Protein AF-F4MMU6-F1 (afdb_monomer_lite)

Structure (mmCIF, N/CA/C/O backbone):
data_AF-F4MMU6-F1
#
_entry.id   AF-F4MMU6-F1
#
loop_
_atom_site.group_PDB
_atom_site.id
_atom_site.type_symbol
_atom_site.label_atom_id
_atom_site.label_alt_id
_atom_site.label_comp_id
_atom_site.label_asym_id
_atom_site.label_entity_id
_atom_site.label_seq_id
_atom_site.pdbx_PDB_ins_code
_atom_site.Cartn_x
_atom_site.Cartn_y
_atom_site.Cartn_z
_atom_site.occupancy
_atom_site.B_iso_or_equiv
_atom_site.auth_seq_id
_atom_site.auth_comp_id
_atom_site.auth_asym_id
_atom_site.auth_atom_id
_atom_site.pdbx_PDB_model_num
ATOM 1 N N . MET A 1 1 ? 77.406 47.541 -35.552 1.00 57.72 1 MET A N 1
ATOM 2 C CA . MET A 1 1 ? 76.289 46.589 -35.340 1.00 57.72 1 MET A CA 1
ATOM 3 C C . MET A 1 1 ? 76.311 45.436 -36.364 1.00 57.72 1 MET A C 1
ATOM 5 O O . MET A 1 1 ? 75.272 45.049 -36.860 1.00 57.72 1 MET A O 1
ATOM 9 N N . LEU A 1 2 ? 77.483 44.865 -36.681 1.00 62.69 2 LEU A N 1
ATOM 10 C CA . LEU A 1 2 ? 77.623 43.645 -37.514 1.00 62.69 2 LEU A CA 1
ATOM 11 C C . LEU A 1 2 ? 78.762 42.768 -36.970 1.00 62.69 2 LEU A C 1
ATOM 13 O O . LEU A 1 2 ? 78.602 41.568 -36.812 1.00 62.69 2 LEU A O 1
ATOM 17 N N . MET A 1 3 ? 79.862 43.396 -36.536 1.00 71.25 3 MET A N 1
ATOM 18 C CA . MET A 1 3 ? 80.973 42.719 -35.848 1.00 71.25 3 MET A CA 1
ATOM 19 C C . MET A 1 3 ? 80.569 42.037 -34.532 1.00 71.25 3 MET A C 1
ATOM 21 O O . MET A 1 3 ? 81.074 40.968 -34.218 1.00 71.25 3 MET A O 1
ATOM 25 N N . VAL A 1 4 ? 79.642 42.639 -33.777 1.00 72.06 4 VAL A N 1
ATOM 26 C CA . VAL A 1 4 ? 79.145 42.059 -32.517 1.00 72.06 4 VAL A CA 1
ATOM 27 C C . VAL A 1 4 ? 78.233 40.859 -32.791 1.00 72.06 4 VAL A C 1
ATOM 29 O O . VAL A 1 4 ? 78.361 39.854 -32.109 1.00 72.06 4 VAL A O 1
ATOM 32 N N . GLY A 1 5 ? 77.390 40.919 -33.830 1.00 74.88 5 GLY A N 1
ATOM 33 C CA . GLY A 1 5 ? 76.522 39.797 -34.213 1.00 74.88 5 GLY A CA 1
ATOM 34 C C . GLY A 1 5 ? 77.314 38.580 -34.697 1.00 74.88 5 GLY A C 1
ATOM 35 O O . GLY A 1 5 ? 77.085 37.472 -34.228 1.00 74.88 5 GLY A O 1
ATOM 36 N N . LEU A 1 6 ? 78.325 38.803 -35.543 1.00 77.31 6 LEU A N 1
ATOM 37 C CA . LEU A 1 6 ? 79.169 37.728 -36.077 1.00 77.31 6 LEU A CA 1
ATOM 38 C C . LEU A 1 6 ? 80.084 37.115 -34.997 1.00 77.31 6 LEU A C 1
ATOM 40 O O . LEU A 1 6 ? 80.349 35.916 -35.003 1.00 77.31 6 LEU A O 1
ATOM 44 N N . GLY A 1 7 ? 80.514 37.917 -34.014 1.00 78.75 7 GLY A N 1
ATOM 45 C CA . GLY A 1 7 ? 81.234 37.417 -32.841 1.00 78.75 7 GLY A CA 1
ATOM 46 C C . GLY A 1 7 ? 80.378 36.508 -31.952 1.00 78.75 7 GLY A C 1
ATOM 47 O O . GLY A 1 7 ? 80.871 35.496 -31.459 1.00 78.75 7 GLY A O 1
ATOM 48 N N . THR A 1 8 ? 79.094 36.830 -31.771 1.00 79.44 8 THR A N 1
ATOM 49 C CA . THR A 1 8 ? 78.170 36.004 -30.980 1.00 79.44 8 THR A CA 1
ATOM 50 C C . THR A 1 8 ? 77.857 34.670 -31.668 1.00 79.44 8 THR A C 1
ATOM 52 O O . THR A 1 8 ? 77.834 33.642 -30.995 1.00 79.44 8 THR A O 1
ATOM 55 N N . GLU A 1 9 ? 77.711 34.641 -32.994 1.00 82.00 9 GLU A N 1
ATOM 56 C CA . GLU A 1 9 ? 77.478 33.394 -33.742 1.00 82.00 9 GLU A CA 1
ATOM 57 C C . GLU A 1 9 ? 78.688 32.447 -33.717 1.00 82.00 9 GLU A C 1
ATOM 59 O O . GLU A 1 9 ? 78.524 31.241 -33.525 1.00 82.00 9 GLU A O 1
ATOM 64 N N . ALA A 1 10 ? 79.912 32.978 -33.824 1.00 81.75 10 ALA A N 1
ATOM 65 C CA . ALA A 1 10 ? 81.130 32.166 -33.776 1.00 81.75 10 ALA A CA 1
ATOM 66 C C . ALA A 1 10 ? 81.330 31.471 -32.416 1.00 81.75 10 ALA A C 1
ATOM 68 O O . ALA A 1 10 ? 81.792 30.330 -32.364 1.00 81.75 10 ALA A O 1
ATOM 69 N N . ILE A 1 11 ? 80.953 32.131 -31.315 1.00 79.44 11 ILE A N 1
ATOM 70 C CA . ILE A 1 11 ? 81.042 31.557 -29.963 1.00 79.44 11 ILE A CA 1
ATOM 71 C C . ILE A 1 11 ? 80.002 30.446 -29.772 1.00 79.44 11 ILE A C 1
ATOM 73 O O . ILE A 1 11 ? 80.333 29.400 -29.216 1.00 79.44 11 ILE A O 1
ATOM 77 N N . ILE A 1 12 ? 78.773 30.630 -30.269 1.00 79.69 12 ILE A N 1
ATOM 78 C CA . ILE A 1 12 ? 77.715 29.609 -30.187 1.00 79.69 12 ILE A CA 1
ATOM 79 C C . ILE A 1 12 ? 78.109 28.357 -30.981 1.00 79.69 12 ILE A C 1
ATOM 81 O O . ILE A 1 12 ? 77.997 27.249 -30.463 1.00 79.69 12 ILE A O 1
ATOM 85 N N . PHE A 1 13 ? 78.647 28.516 -32.192 1.00 78.19 13 PHE A N 1
ATOM 86 C CA . PHE A 1 13 ? 79.115 27.383 -32.997 1.00 78.19 13 PHE A CA 1
ATOM 87 C C . PHE A 1 13 ? 80.304 26.652 -32.369 1.00 78.19 13 PHE A C 1
ATOM 89 O O . PHE A 1 13 ? 80.362 25.425 -32.412 1.00 78.19 13 PHE A O 1
ATOM 96 N N . PHE A 1 14 ? 81.241 27.382 -31.759 1.00 82.69 14 PHE A N 1
ATOM 97 C CA . PHE A 1 14 ? 82.385 26.767 -31.087 1.00 82.69 14 PHE A CA 1
ATOM 98 C C . PHE A 1 14 ? 81.962 25.930 -29.872 1.00 82.69 14 PHE A C 1
ATOM 100 O O . PHE A 1 14 ? 82.512 24.854 -29.651 1.00 82.69 14 PHE A O 1
ATOM 107 N N . VAL A 1 15 ? 80.968 26.389 -29.104 1.00 78.31 15 VAL A N 1
ATOM 108 C CA . VAL A 1 15 ? 80.425 25.633 -27.963 1.00 78.31 15 VAL A CA 1
ATOM 109 C C . VAL A 1 15 ? 79.559 24.456 -28.433 1.00 78.31 15 VAL A C 1
ATOM 111 O O . VAL A 1 15 ? 79.665 23.371 -27.868 1.00 78.31 15 VAL A O 1
ATOM 114 N N . SER A 1 16 ? 78.777 24.624 -29.505 1.00 74.25 16 SER A N 1
ATOM 115 C CA . SER A 1 16 ? 77.957 23.556 -30.099 1.00 74.25 16 SER A CA 1
ATOM 116 C C . SER A 1 16 ? 78.794 22.434 -30.735 1.00 74.25 16 SER A C 1
ATOM 118 O O . SER A 1 16 ? 78.378 21.281 -30.722 1.00 74.25 16 SER A O 1
ATOM 120 N N . ALA A 1 17 ? 80.016 22.716 -31.203 1.00 75.88 17 ALA A N 1
ATOM 121 C CA . ALA A 1 17 ? 80.917 21.697 -31.754 1.00 75.88 17 ALA A CA 1
ATOM 122 C C . ALA A 1 17 ? 81.396 20.647 -30.726 1.00 75.88 17 ALA A C 1
ATOM 124 O O . ALA A 1 17 ? 81.908 19.599 -31.120 1.00 75.88 17 ALA A O 1
ATOM 125 N N . PHE A 1 18 ? 81.243 20.918 -29.425 1.00 73.81 18 PHE A N 1
ATOM 126 C CA . PHE A 1 18 ? 81.531 19.970 -28.343 1.00 73.81 18 PHE A CA 1
ATOM 127 C C . PHE A 1 18 ? 80.271 19.305 -27.769 1.00 73.81 18 PHE A C 1
ATOM 129 O O . PHE A 1 18 ? 80.376 18.504 -26.837 1.00 73.81 18 PHE A O 1
ATOM 136 N N . GLU A 1 19 ? 79.090 19.603 -28.313 1.00 68.38 19 GLU A N 1
ATOM 137 C CA . GLU A 1 19 ? 77.863 18.899 -27.963 1.00 68.38 19 GLU A CA 1
ATOM 138 C C . GLU A 1 19 ? 77.861 17.521 -28.653 1.00 68.38 19 GLU A C 1
ATOM 140 O O . GLU A 1 19 ? 78.123 17.436 -29.857 1.00 68.38 19 GLU A O 1
ATOM 145 N N . PRO A 1 20 ? 77.640 16.414 -27.916 1.00 66.44 20 PRO A N 1
ATOM 146 C CA . PRO A 1 20 ? 77.604 15.090 -28.520 1.00 66.44 20 PRO A CA 1
ATOM 147 C C . PRO A 1 20 ? 76.511 15.047 -29.601 1.00 66.44 20 PRO A C 1
ATOM 149 O O . PRO A 1 20 ? 75.407 15.543 -29.356 1.00 66.44 20 PRO A O 1
ATOM 152 N N . PRO A 1 21 ? 76.791 14.463 -30.784 1.00 63.47 21 PRO A N 1
ATOM 153 C CA . PRO A 1 21 ? 75.804 14.365 -31.847 1.00 63.47 21 PRO A CA 1
ATOM 154 C C . PRO A 1 21 ? 74.576 13.652 -31.294 1.00 63.47 21 PRO A C 1
ATOM 156 O O . PRO A 1 21 ? 74.685 12.587 -30.679 1.00 63.47 21 PRO A O 1
ATOM 159 N N . HIS A 1 22 ? 73.418 14.279 -31.464 1.00 58.94 22 HIS A N 1
ATOM 160 C CA . HIS A 1 22 ? 72.144 13.721 -31.047 1.00 58.94 22 HIS A CA 1
ATOM 161 C C . HIS A 1 22 ? 72.012 12.375 -31.763 1.00 58.94 22 HIS A C 1
ATOM 163 O O . HIS A 1 22 ? 71.999 12.326 -32.990 1.00 58.94 22 HIS A O 1
ATOM 169 N N . MET A 1 23 ? 72.026 11.276 -31.004 1.00 58.72 23 MET A N 1
ATOM 170 C CA . MET A 1 23 ? 71.784 9.957 -31.572 1.00 58.72 23 MET A CA 1
ATOM 171 C C . MET A 1 23 ? 70.374 9.981 -32.146 1.00 58.72 23 MET A C 1
ATOM 173 O O . MET A 1 23 ? 69.410 10.075 -31.384 1.00 58.72 23 MET A O 1
ATOM 177 N N . ASP A 1 24 ? 70.262 9.931 -33.470 1.00 55.94 24 ASP A N 1
ATOM 178 C CA . ASP A 1 24 ? 68.970 9.783 -34.118 1.00 55.94 24 ASP A CA 1
ATOM 179 C C . ASP A 1 24 ? 68.292 8.540 -33.538 1.00 55.94 24 ASP A C 1
ATOM 181 O O . ASP A 1 24 ? 68.879 7.454 -33.478 1.00 55.94 24 ASP A O 1
ATOM 185 N N . LEU A 1 25 ? 67.073 8.729 -33.029 1.00 55.91 25 LEU A N 1
A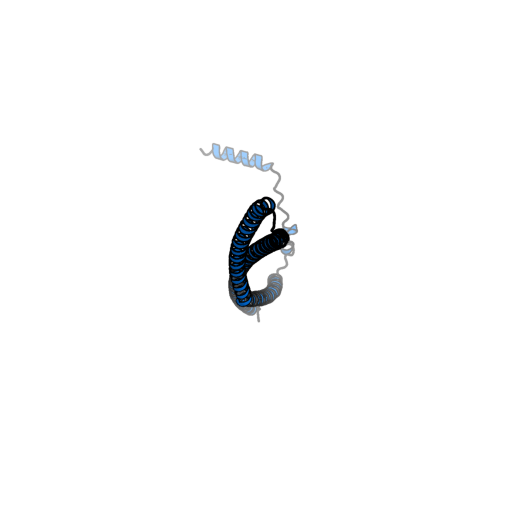TOM 186 C CA . LEU A 1 25 ? 66.253 7.630 -32.540 1.00 55.91 25 LEU A CA 1
ATOM 187 C C . LEU A 1 25 ? 66.151 6.586 -33.656 1.00 55.91 25 LEU A C 1
ATOM 189 O O . LEU A 1 25 ? 65.757 6.902 -34.775 1.00 55.91 25 LEU A O 1
ATOM 193 N N . ASP A 1 26 ? 66.495 5.341 -33.344 1.00 59.72 26 ASP A N 1
ATOM 194 C CA . ASP A 1 26 ? 66.410 4.229 -34.287 1.00 59.72 26 ASP A CA 1
ATOM 195 C C . ASP A 1 26 ? 64.936 3.818 -34.466 1.00 59.72 26 ASP A C 1
ATOM 197 O O . ASP A 1 26 ? 64.437 2.869 -33.851 1.00 59.72 26 ASP A O 1
ATOM 201 N N . TRP A 1 27 ? 64.199 4.602 -35.261 1.00 62.50 27 TRP A N 1
ATOM 202 C CA . TRP A 1 27 ? 62.762 4.444 -35.520 1.00 62.50 27 TRP A CA 1
ATOM 203 C C . TRP A 1 27 ? 62.404 3.072 -36.116 1.00 62.50 27 TRP A C 1
ATOM 205 O O . TRP A 1 27 ? 61.250 2.650 -36.019 1.00 62.50 27 TRP A O 1
ATOM 215 N N . ALA A 1 28 ? 63.392 2.329 -36.630 1.00 55.22 28 ALA A N 1
ATOM 216 C CA . ALA A 1 28 ? 63.245 0.954 -37.104 1.00 55.22 28 ALA A CA 1
ATOM 217 C C . ALA A 1 28 ? 62.870 -0.048 -35.992 1.00 55.22 28 ALA A C 1
ATOM 219 O O . ALA A 1 28 ? 62.314 -1.105 -36.281 1.00 55.22 28 ALA A O 1
ATOM 220 N N . LYS A 1 29 ? 63.109 0.273 -34.710 1.00 59.69 29 LYS A N 1
ATOM 221 C CA . LYS A 1 29 ? 62.629 -0.545 -33.576 1.00 59.69 29 LYS A CA 1
ATOM 222 C C . LYS A 1 29 ? 61.167 -0.306 -33.209 1.00 59.69 29 LYS A C 1
ATOM 224 O O . LYS A 1 29 ? 60.570 -1.162 -32.564 1.00 59.69 29 LYS A O 1
ATOM 229 N N . VAL A 1 30 ? 60.614 0.854 -33.562 1.00 58.88 30 VAL A N 1
ATOM 230 C CA . VAL A 1 30 ? 59.248 1.260 -33.190 1.00 58.88 30 VAL A CA 1
ATOM 231 C C . VAL A 1 30 ? 58.260 0.959 -34.318 1.00 58.88 30 VAL A C 1
ATOM 233 O O . VAL A 1 30 ? 57.119 0.607 -34.040 1.00 58.88 30 VAL A O 1
ATOM 236 N N . TYR A 1 31 ? 58.709 1.022 -35.575 1.00 55.91 31 TYR A N 1
ATOM 237 C CA . TYR A 1 31 ? 57.924 0.658 -36.755 1.00 55.91 31 TYR A CA 1
ATOM 238 C C . TYR A 1 31 ? 58.739 -0.258 -37.683 1.00 55.91 31 TYR A C 1
ATOM 240 O O . TYR A 1 31 ? 59.442 0.232 -38.569 1.00 55.91 31 TYR A O 1
ATOM 248 N N . PRO A 1 32 ? 58.647 -1.591 -37.513 1.00 56.62 32 PRO A N 1
ATOM 249 C CA . PRO A 1 32 ? 59.356 -2.551 -38.366 1.00 56.62 32 PRO A CA 1
ATOM 250 C C . PRO A 1 32 ? 58.913 -2.490 -39.840 1.00 56.62 32 PRO A C 1
ATOM 252 O O . PRO A 1 32 ? 59.661 -2.893 -40.724 1.00 56.62 32 PRO A O 1
ATOM 255 N N . GLU A 1 33 ? 57.737 -1.915 -40.109 1.00 56.28 33 GLU A N 1
ATOM 256 C CA . GLU A 1 33 ? 57.142 -1.698 -41.439 1.00 56.28 33 GLU A CA 1
ATOM 257 C C . GLU A 1 33 ? 57.985 -0.803 -42.376 1.00 56.28 33 GLU A C 1
ATOM 259 O O . GLU A 1 33 ? 57.760 -0.798 -43.581 1.00 56.28 33 GLU A O 1
ATOM 264 N N . LEU A 1 34 ? 58.950 -0.031 -41.854 1.00 54.25 34 LEU A N 1
ATOM 265 C CA . LEU A 1 34 ? 59.845 0.823 -42.656 1.00 54.25 34 LEU A CA 1
ATOM 266 C C . LEU A 1 34 ? 61.216 0.186 -42.931 1.00 54.25 34 LEU A C 1
ATOM 268 O O . LEU A 1 34 ? 61.999 0.731 -43.708 1.00 54.25 34 LEU A O 1
ATOM 272 N N . ALA A 1 35 ? 61.530 -0.932 -42.269 1.00 52.81 35 ALA A N 1
ATOM 273 C CA . ALA A 1 35 ? 62.822 -1.602 -42.392 1.00 52.81 35 ALA A CA 1
ATOM 274 C C . ALA A 1 35 ? 62.896 -2.519 -43.624 1.00 52.81 35 ALA A C 1
ATOM 276 O O . ALA A 1 35 ? 63.987 -2.753 -44.143 1.00 52.81 35 ALA A O 1
ATOM 277 N N . ASP A 1 36 ? 61.752 -3.003 -44.110 1.00 50.91 36 ASP A N 1
ATOM 278 C CA . ASP A 1 36 ? 61.679 -3.824 -45.316 1.00 50.91 36 ASP A CA 1
ATOM 279 C C . ASP A 1 36 ? 61.415 -2.920 -46.527 1.00 50.91 36 ASP A C 1
ATOM 281 O O . ASP A 1 36 ? 60.289 -2.546 -46.851 1.00 50.91 36 ASP A O 1
ATOM 285 N N . GLY A 1 37 ? 62.500 -2.501 -47.174 1.00 48.00 37 GLY A N 1
ATOM 286 C CA . GLY A 1 37 ? 62.495 -1.647 -48.362 1.00 48.00 37 GLY A CA 1
ATOM 287 C C . GLY A 1 37 ? 62.038 -2.351 -49.643 1.00 48.00 37 GLY A C 1
ATOM 288 O O . GLY A 1 37 ? 62.638 -2.116 -50.690 1.00 48.00 37 GLY A O 1
ATOM 289 N N . ASP A 1 38 ? 61.004 -3.193 -49.583 1.00 42.97 38 ASP A N 1
ATOM 290 C CA . ASP A 1 38 ? 60.383 -3.807 -50.759 1.00 42.97 38 ASP A CA 1
ATOM 291 C C . ASP A 1 38 ? 58.933 -3.325 -50.884 1.00 42.97 38 ASP A C 1
ATOM 293 O O . ASP A 1 38 ? 58.033 -3.680 -50.121 1.00 42.97 38 ASP A O 1
ATOM 297 N N . GLY A 1 39 ? 58.718 -2.429 -51.846 1.00 54.72 39 GLY A N 1
ATOM 298 C CA . GLY A 1 39 ? 57.397 -1.921 -52.166 1.00 54.72 39 GLY A CA 1
ATOM 299 C C . GLY A 1 39 ? 56.484 -3.038 -52.660 1.00 54.72 39 GLY A C 1
ATOM 300 O O . GLY A 1 39 ? 56.838 -3.806 -53.550 1.00 54.72 39 GLY A O 1
ATOM 301 N N . GLY A 1 40 ? 55.251 -3.075 -52.164 1.00 42.56 40 GLY A N 1
ATOM 302 C CA . GLY A 1 40 ? 54.263 -3.952 -52.773 1.00 42.56 40 GLY A CA 1
ATOM 303 C C . GLY A 1 40 ? 52.937 -3.997 -52.050 1.00 42.56 40 GLY A C 1
ATOM 304 O O . GLY A 1 40 ? 52.690 -4.957 -51.339 1.00 42.56 40 GLY A O 1
ATOM 305 N N . ASN A 1 41 ? 52.086 -2.988 -52.267 1.00 50.97 41 ASN A N 1
ATOM 306 C CA . ASN A 1 41 ? 50.639 -3.088 -52.546 1.00 50.97 41 ASN A CA 1
ATOM 307 C C . ASN A 1 41 ? 49.767 -4.125 -51.781 1.00 50.97 41 ASN A C 1
ATOM 309 O O . ASN A 1 41 ? 48.705 -4.486 -52.275 1.00 50.97 41 ASN A O 1
ATOM 313 N N . LYS A 1 42 ? 50.199 -4.630 -50.620 1.00 50.25 42 LYS A N 1
ATOM 314 C CA . LYS A 1 42 ? 49.541 -5.679 -49.821 1.00 50.25 42 LYS A CA 1
ATOM 315 C C . LYS A 1 42 ? 49.231 -5.228 -48.397 1.00 50.25 42 LYS A C 1
ATOM 317 O O . LYS A 1 42 ? 48.310 -5.770 -47.808 1.00 50.25 42 LYS A O 1
ATOM 322 N N . SER A 1 43 ? 49.942 -4.234 -47.857 1.00 56.47 43 SER A N 1
ATOM 323 C CA . SER A 1 43 ? 49.647 -3.671 -46.528 1.00 56.47 43 SER A CA 1
ATOM 324 C C . SER A 1 43 ? 48.333 -2.884 -46.546 1.00 56.47 43 SER A C 1
ATOM 326 O O . SER A 1 43 ? 47.439 -3.180 -45.769 1.00 56.47 43 SER A O 1
ATOM 328 N N . VAL A 1 44 ? 48.120 -2.012 -47.541 1.00 52.94 44 VAL A N 1
ATOM 329 C CA . VAL A 1 44 ? 46.849 -1.277 -47.675 1.00 52.94 44 VAL A CA 1
ATOM 330 C C . VAL A 1 44 ? 45.675 -2.219 -47.938 1.00 52.94 44 VAL A C 1
ATOM 332 O O . VAL A 1 44 ? 44.624 -2.018 -47.361 1.00 52.94 44 VAL A O 1
ATOM 335 N N . THR A 1 45 ? 45.829 -3.266 -48.754 1.00 56.31 45 THR A N 1
ATOM 336 C CA . THR A 1 45 ? 44.746 -4.230 -49.033 1.00 56.31 45 THR A CA 1
ATOM 337 C C . THR A 1 45 ? 44.465 -5.160 -47.865 1.00 56.31 45 THR A C 1
ATOM 339 O O . THR A 1 45 ? 43.313 -5.510 -47.676 1.00 56.31 45 THR A O 1
ATOM 342 N N . LYS A 1 46 ? 45.480 -5.550 -47.086 1.00 59.69 46 LYS A N 1
ATOM 343 C CA . LYS A 1 46 ? 45.311 -6.392 -45.897 1.00 59.69 46 LYS A CA 1
ATOM 344 C C . LYS A 1 46 ? 44.767 -5.591 -44.719 1.00 59.69 46 LYS A C 1
ATOM 346 O O . LYS A 1 46 ? 43.827 -6.041 -44.101 1.00 59.69 46 LYS A O 1
ATOM 351 N N . SER A 1 47 ? 45.242 -4.365 -44.501 1.00 54.75 47 SER A N 1
ATOM 352 C CA . SER A 1 47 ? 44.605 -3.423 -43.577 1.00 54.75 47 SER A CA 1
ATOM 353 C C . SER A 1 47 ? 43.198 -3.037 -44.027 1.00 54.75 47 SER A C 1
ATOM 355 O O . SER A 1 47 ? 42.362 -2.775 -43.180 1.00 54.75 47 SER A O 1
ATOM 357 N N . LEU A 1 48 ? 42.906 -3.012 -45.332 1.00 55.88 48 LEU A N 1
ATOM 358 C CA . LEU A 1 48 ? 41.551 -2.803 -45.845 1.00 55.88 48 LEU A CA 1
ATOM 359 C C . LEU A 1 48 ? 40.672 -4.051 -45.682 1.00 55.88 48 LEU A C 1
ATOM 361 O O . LEU A 1 48 ? 39.504 -3.885 -45.367 1.00 55.88 48 LEU A O 1
ATOM 365 N N . ASP A 1 49 ? 41.204 -5.264 -45.868 1.00 58.88 49 ASP A N 1
ATOM 366 C CA . ASP A 1 49 ? 40.513 -6.532 -45.572 1.00 58.88 49 ASP A CA 1
ATOM 367 C C . ASP A 1 49 ? 40.246 -6.663 -44.067 1.00 58.88 49 ASP A C 1
ATOM 369 O O . ASP A 1 49 ? 39.118 -6.949 -43.683 1.00 58.88 49 ASP A O 1
ATOM 373 N N . ASP A 1 50 ? 41.232 -6.352 -43.221 1.00 63.09 50 ASP A N 1
ATOM 374 C CA . ASP A 1 50 ? 41.107 -6.326 -41.761 1.00 63.09 50 ASP A CA 1
ATOM 375 C C . ASP A 1 50 ? 40.098 -5.241 -41.332 1.00 63.09 50 ASP A C 1
ATOM 377 O O . ASP A 1 50 ? 39.225 -5.502 -40.512 1.00 63.09 50 ASP A O 1
ATOM 381 N N . LEU A 1 51 ? 40.121 -4.049 -41.952 1.00 58.94 51 LEU A N 1
ATOM 382 C CA . LEU A 1 51 ? 39.113 -3.001 -41.734 1.00 58.94 51 LEU A CA 1
ATOM 383 C C . LEU A 1 51 ? 37.725 -3.402 -42.250 1.00 58.94 51 LEU A C 1
ATOM 385 O O . LEU A 1 51 ? 36.734 -3.014 -41.643 1.00 58.94 51 LEU A O 1
ATOM 389 N N . LEU A 1 52 ? 37.614 -4.152 -43.349 1.00 58.62 52 LEU A N 1
ATOM 390 C CA . LEU A 1 52 ? 36.343 -4.639 -43.904 1.00 58.62 52 LEU A CA 1
ATOM 391 C C . LEU A 1 52 ? 35.759 -5.791 -43.074 1.00 58.62 52 LEU A C 1
ATOM 393 O O . LEU A 1 52 ? 34.536 -5.879 -42.931 1.00 58.62 52 LEU A O 1
ATOM 397 N N . GLU A 1 53 ? 36.604 -6.658 -42.520 1.00 65.81 53 GLU A N 1
ATOM 398 C CA . GLU A 1 53 ? 36.230 -7.730 -41.596 1.00 65.81 53 GLU A CA 1
ATOM 399 C C . GLU A 1 53 ? 35.822 -7.146 -40.233 1.00 65.81 53 GLU A C 1
ATOM 401 O O . GLU A 1 53 ? 34.744 -7.465 -39.727 1.00 65.81 53 GLU A O 1
ATOM 406 N N . GLU A 1 54 ? 36.585 -6.188 -39.701 1.00 61.25 54 GLU A N 1
ATOM 407 C CA . GLU A 1 54 ? 36.280 -5.481 -38.452 1.00 61.25 54 GLU A CA 1
ATOM 408 C C . GLU A 1 54 ? 35.044 -4.569 -38.581 1.00 61.25 54 GLU A C 1
ATOM 410 O O . GLU A 1 54 ? 34.179 -4.583 -37.706 1.00 61.25 54 GLU A O 1
ATOM 415 N N . SER A 1 55 ? 34.852 -3.896 -39.723 1.00 59.34 55 SER A N 1
ATOM 416 C CA . SER A 1 55 ? 33.639 -3.104 -40.009 1.00 59.34 55 SER A CA 1
ATOM 417 C C . SER A 1 55 ? 32.379 -3.966 -40.187 1.00 59.34 55 SER A C 1
ATOM 419 O O . SER A 1 55 ? 31.268 -3.517 -39.891 1.00 59.34 55 SER A O 1
ATOM 421 N N . ASN A 1 56 ? 32.505 -5.205 -40.680 1.00 62.09 56 ASN A N 1
ATOM 422 C CA . ASN A 1 56 ? 31.383 -6.155 -40.738 1.00 62.09 56 ASN A CA 1
ATOM 423 C C . ASN A 1 56 ? 30.997 -6.653 -39.340 1.00 62.09 56 ASN A C 1
ATOM 425 O O . ASN A 1 56 ? 29.808 -6.758 -39.021 1.00 62.09 56 ASN A O 1
ATOM 429 N N . ILE A 1 57 ? 31.994 -6.932 -38.495 1.00 62.44 57 ILE A N 1
ATOM 430 C CA . ILE A 1 57 ? 31.785 -7.255 -37.080 1.00 62.44 57 ILE A CA 1
ATOM 431 C C . ILE A 1 57 ? 31.115 -6.068 -36.369 1.00 62.44 57 ILE A C 1
ATOM 433 O O . ILE A 1 57 ? 30.177 -6.276 -35.597 1.00 62.44 57 ILE A O 1
ATOM 437 N N . GLU A 1 58 ? 31.500 -4.833 -36.694 1.00 72.19 58 GLU A N 1
ATOM 438 C CA . GLU A 1 58 ? 30.894 -3.612 -36.161 1.00 72.19 58 GLU A CA 1
ATOM 439 C C . GLU A 1 58 ? 29.415 -3.473 -36.565 1.00 72.19 58 GLU A C 1
ATOM 441 O O . GLU A 1 58 ? 28.566 -3.279 -35.698 1.00 72.19 58 GLU A O 1
ATOM 446 N N . GLN A 1 59 ? 29.041 -3.692 -37.832 1.00 73.31 59 GLN A N 1
ATOM 447 C CA . GLN A 1 59 ? 27.628 -3.646 -38.256 1.00 73.31 59 GLN A CA 1
ATOM 448 C C . GLN A 1 59 ? 26.759 -4.728 -37.605 1.00 73.31 59 GLN A C 1
ATOM 450 O O . GLN A 1 59 ? 25.633 -4.453 -37.177 1.00 73.31 59 GLN A O 1
ATOM 455 N N . ALA A 1 60 ? 27.260 -5.962 -37.499 1.00 77.06 60 ALA A N 1
ATOM 456 C CA . ALA A 1 60 ? 26.539 -7.040 -36.826 1.00 77.06 60 ALA A CA 1
ATOM 457 C C . ALA A 1 60 ? 26.349 -6.745 -35.327 1.00 77.06 60 ALA A C 1
ATOM 459 O O . ALA A 1 60 ? 25.288 -7.031 -34.767 1.00 77.06 60 ALA A O 1
ATOM 460 N N . MET A 1 61 ? 27.347 -6.138 -34.680 1.00 77.06 61 MET A N 1
ATOM 461 C CA . MET A 1 61 ? 27.274 -5.697 -33.285 1.00 77.06 61 MET A CA 1
ATOM 462 C C . MET A 1 61 ? 26.295 -4.530 -33.102 1.00 77.06 61 MET A C 1
ATOM 464 O O . MET A 1 61 ? 25.466 -4.584 -32.193 1.00 77.06 61 MET A O 1
ATOM 468 N N . LEU A 1 62 ? 26.315 -3.532 -33.991 1.00 80.50 62 LEU A N 1
ATOM 469 C CA . LEU A 1 62 ? 25.398 -2.384 -33.982 1.00 80.50 62 LEU A CA 1
ATOM 470 C C . LEU A 1 62 ? 23.939 -2.817 -34.179 1.00 80.50 62 LEU A C 1
ATOM 472 O O . LEU A 1 62 ? 23.056 -2.381 -33.440 1.00 80.50 62 LEU A O 1
ATOM 476 N N . ASN A 1 63 ? 23.682 -3.734 -35.116 1.00 80.06 63 ASN A N 1
ATOM 477 C CA . ASN A 1 63 ? 22.342 -4.275 -35.352 1.00 80.06 63 ASN A CA 1
ATOM 478 C C . ASN A 1 63 ? 21.836 -5.086 -34.148 1.00 80.06 63 ASN A C 1
ATOM 480 O O . ASN A 1 63 ? 20.697 -4.904 -33.720 1.00 80.06 63 ASN A O 1
ATOM 484 N N . ARG A 1 64 ? 22.685 -5.932 -33.542 1.00 84.62 64 ARG A N 1
ATOM 485 C CA . ARG A 1 64 ? 22.331 -6.684 -32.322 1.00 84.62 64 ARG A CA 1
ATOM 486 C C . ARG A 1 64 ? 22.087 -5.763 -31.128 1.00 84.62 64 ARG A C 1
ATOM 488 O O . ARG A 1 64 ? 21.183 -6.025 -30.337 1.00 84.62 64 ARG A O 1
ATOM 495 N N . LEU A 1 65 ? 22.864 -4.690 -30.991 1.00 83.38 65 LEU A N 1
ATOM 496 C CA . LEU A 1 65 ? 22.666 -3.684 -29.950 1.00 83.38 65 LEU A CA 1
ATOM 497 C C . LEU A 1 65 ? 21.341 -2.940 -30.143 1.00 83.38 65 LEU A C 1
ATOM 499 O O . LEU A 1 65 ? 20.576 -2.827 -29.190 1.00 83.38 65 LEU A O 1
ATOM 503 N N . GLY A 1 66 ? 21.032 -2.507 -31.368 1.00 85.94 66 GLY A N 1
ATOM 504 C CA . GLY A 1 66 ? 19.755 -1.871 -31.701 1.00 85.94 66 GLY A CA 1
ATOM 505 C C . GLY A 1 66 ? 18.552 -2.787 -31.458 1.00 85.94 66 GLY A C 1
ATOM 506 O O . GLY A 1 66 ? 17.528 -2.342 -30.942 1.00 85.94 66 GLY A O 1
ATOM 507 N N . GLU A 1 67 ? 18.678 -4.082 -31.754 1.00 86.75 67 GLU A N 1
ATOM 508 C CA . GLU A 1 67 ? 17.635 -5.070 -31.466 1.00 86.75 67 GLU A CA 1
ATOM 509 C C . GLU A 1 67 ? 17.444 -5.285 -29.955 1.00 86.75 67 GLU A C 1
ATOM 511 O O . GLU A 1 67 ? 16.312 -5.347 -29.476 1.00 86.75 67 GLU A O 1
ATOM 516 N N . ASN A 1 68 ? 18.533 -5.348 -29.184 1.00 86.88 68 ASN A N 1
ATOM 517 C CA . ASN A 1 68 ? 18.472 -5.467 -27.725 1.00 86.88 68 ASN A CA 1
ATOM 518 C C . ASN A 1 68 ? 17.920 -4.197 -27.054 1.00 86.88 68 ASN A C 1
ATOM 520 O O . ASN A 1 68 ? 17.145 -4.310 -26.108 1.00 86.88 68 ASN A O 1
ATOM 524 N N . MET A 1 69 ? 18.265 -3.007 -27.554 1.00 87.56 69 MET A N 1
ATOM 525 C CA . MET A 1 69 ? 17.694 -1.727 -27.110 1.00 87.56 69 MET A CA 1
ATOM 526 C C . MET A 1 69 ? 16.204 -1.625 -27.448 1.00 87.56 69 MET A C 1
ATOM 528 O O . MET A 1 69 ? 15.421 -1.188 -26.612 1.00 87.56 69 MET A O 1
ATOM 532 N N . GLY A 1 70 ? 15.788 -2.113 -28.622 1.00 86.81 70 GLY A N 1
ATOM 533 C CA . GLY A 1 70 ? 14.372 -2.235 -28.974 1.00 86.81 70 GLY A CA 1
ATOM 534 C C . GLY A 1 70 ? 13.615 -3.158 -28.017 1.00 86.81 70 GLY A C 1
ATOM 535 O O . GLY A 1 70 ? 12.601 -2.760 -27.462 1.00 86.81 70 GLY A O 1
ATOM 536 N N . LYS A 1 71 ? 14.158 -4.350 -27.733 1.00 89.56 71 LYS A N 1
ATOM 537 C CA . LYS A 1 71 ? 13.574 -5.284 -26.751 1.00 89.56 71 LYS A CA 1
ATOM 538 C C . LYS A 1 71 ? 13.508 -4.693 -25.341 1.00 89.56 71 LYS A C 1
ATOM 540 O O . LYS A 1 71 ? 12.568 -4.986 -24.606 1.00 89.56 71 LYS A O 1
ATOM 545 N N . LEU A 1 72 ? 14.505 -3.899 -24.946 1.00 86.25 72 LEU A N 1
ATOM 546 C CA . LEU A 1 72 ? 14.502 -3.192 -23.667 1.00 86.25 72 LEU A CA 1
ATOM 547 C C . LEU A 1 72 ? 13.372 -2.157 -23.619 1.00 86.25 72 LEU A C 1
ATOM 549 O O . LEU A 1 72 ? 12.602 -2.176 -22.665 1.00 86.25 72 LEU A O 1
ATOM 553 N N . SER A 1 73 ? 13.245 -1.321 -24.653 1.00 86.56 73 SER A N 1
ATOM 554 C CA . SER A 1 73 ? 12.161 -0.339 -24.777 1.00 86.56 73 SER A CA 1
ATOM 555 C C . SER A 1 73 ? 10.785 -1.017 -24.737 1.00 86.56 73 SER A C 1
ATOM 557 O O . SER A 1 73 ? 9.958 -0.664 -23.900 1.00 86.56 73 SER A O 1
ATOM 559 N N . ASP A 1 74 ? 10.584 -2.094 -25.505 1.00 87.31 74 ASP A N 1
ATOM 560 C CA . ASP A 1 74 ? 9.334 -2.868 -25.511 1.00 87.31 74 ASP A CA 1
ATOM 561 C C . ASP A 1 74 ? 8.988 -3.439 -24.123 1.00 87.31 74 ASP A C 1
ATOM 563 O O . ASP A 1 74 ? 7.830 -3.433 -23.698 1.00 87.31 74 ASP A O 1
ATOM 567 N N . ASN A 1 75 ? 9.984 -3.958 -23.399 1.00 85.44 75 ASN A N 1
ATOM 568 C CA . ASN A 1 75 ? 9.789 -4.503 -22.054 1.00 85.44 75 ASN A CA 1
ATOM 569 C C . ASN A 1 75 ? 9.472 -3.412 -21.028 1.00 85.44 75 ASN A C 1
ATOM 571 O O . ASN A 1 75 ? 8.667 -3.636 -20.125 1.00 85.44 75 ASN A O 1
ATOM 575 N N . VAL A 1 76 ? 10.085 -2.240 -21.168 1.00 82.81 76 VAL A N 1
ATOM 576 C CA . VAL A 1 76 ? 9.816 -1.093 -20.305 1.00 82.81 76 VAL A CA 1
ATOM 577 C C . VAL A 1 76 ? 8.437 -0.491 -20.590 1.00 82.81 76 VAL A C 1
ATOM 579 O O . VAL A 1 76 ? 7.700 -0.209 -19.647 1.00 82.81 76 VAL A O 1
ATOM 582 N N . SER A 1 77 ? 8.029 -0.394 -21.856 1.00 81.38 77 SER A N 1
ATOM 583 C CA . SER A 1 77 ? 6.675 0.022 -22.244 1.00 81.38 77 SER A CA 1
ATOM 584 C C . SER A 1 77 ? 5.608 -0.888 -21.618 1.00 81.38 77 SER A C 1
ATOM 586 O O . SER A 1 77 ? 4.657 -0.408 -21.006 1.00 81.38 77 SER A O 1
ATOM 588 N N . LYS A 1 78 ? 5.825 -2.212 -21.640 1.00 82.31 78 LYS A N 1
ATOM 589 C CA . LYS A 1 78 ? 4.957 -3.190 -20.954 1.00 82.31 78 LYS A CA 1
ATOM 590 C C . LYS A 1 78 ? 4.953 -3.047 -19.432 1.00 82.31 78 LYS A C 1
ATOM 592 O O . LYS A 1 78 ? 3.951 -3.356 -18.796 1.00 82.31 78 LYS A O 1
ATOM 597 N N . MET A 1 79 ? 6.051 -2.594 -18.822 1.00 77.12 79 MET A N 1
ATOM 598 C CA . MET A 1 79 ? 6.046 -2.236 -17.400 1.00 77.12 79 MET A CA 1
ATOM 599 C C . MET A 1 79 ? 5.203 -0.987 -17.140 1.00 77.12 79 MET A C 1
ATOM 601 O O . MET A 1 79 ? 4.537 -0.942 -16.112 1.00 77.12 79 MET A O 1
ATOM 605 N N . GLY A 1 80 ? 5.169 -0.019 -18.060 1.00 71.88 80 GLY A N 1
ATOM 606 C CA . GLY A 1 80 ? 4.267 1.138 -17.999 1.00 71.88 80 GLY A CA 1
ATOM 607 C C . GLY A 1 80 ? 2.782 0.749 -17.961 1.00 71.88 80 GLY A C 1
ATOM 608 O O . GLY A 1 80 ? 1.993 1.388 -17.268 1.00 71.88 80 GLY A O 1
ATOM 609 N N . GLU A 1 81 ? 2.408 -0.362 -18.604 1.00 70.12 81 GLU A N 1
ATOM 610 C CA . GLU A 1 81 ? 1.045 -0.920 -18.569 1.00 70.12 81 GLU A CA 1
ATOM 611 C C . GLU A 1 81 ? 0.645 -1.503 -17.196 1.00 70.12 81 GLU A C 1
ATOM 613 O O . GLU A 1 81 ? -0.539 -1.724 -16.948 1.00 70.12 81 GLU A O 1
ATOM 618 N N . MET A 1 82 ? 1.574 -1.679 -16.240 1.00 72.94 82 MET A N 1
ATOM 619 C CA . MET A 1 82 ? 1.242 -2.064 -14.851 1.00 72.94 82 MET A CA 1
ATOM 620 C C . MET A 1 82 ? 0.509 -0.960 -14.059 1.00 72.94 82 MET A C 1
ATOM 622 O O . MET A 1 82 ? 0.265 -1.115 -12.857 1.00 72.94 82 MET A O 1
ATOM 626 N N . GLY A 1 83 ? 0.118 0.134 -14.719 1.00 74.12 83 GLY A N 1
ATOM 627 C CA . GLY A 1 83 ? -0.699 1.213 -14.165 1.00 74.12 83 GLY A CA 1
ATOM 628 C C . GLY A 1 83 ? -1.979 0.741 -13.461 1.00 74.12 83 GLY A C 1
ATOM 629 O O . GLY A 1 83 ? -2.383 1.359 -12.482 1.00 74.12 83 GLY A O 1
ATOM 630 N N . ASP A 1 84 ? -2.574 -0.389 -13.854 1.00 76.81 84 ASP A N 1
ATOM 631 C CA . ASP A 1 84 ? -3.772 -0.933 -13.191 1.00 76.81 84 ASP A CA 1
ATOM 632 C C . ASP A 1 84 ? -3.506 -1.443 -11.763 1.00 76.81 84 ASP A C 1
ATOM 634 O O . ASP A 1 84 ? -4.330 -1.263 -10.859 1.00 76.81 84 ASP A O 1
ATOM 638 N N . ALA A 1 85 ? -2.336 -2.045 -11.522 1.00 77.38 85 ALA A N 1
ATOM 639 C CA . ALA A 1 85 ? -1.935 -2.492 -10.187 1.00 77.38 85 ALA A CA 1
ATOM 640 C C . ALA A 1 85 ? -1.622 -1.297 -9.274 1.00 77.38 85 ALA A C 1
ATOM 642 O O . ALA A 1 85 ? -1.981 -1.290 -8.097 1.00 77.38 85 ALA A O 1
ATOM 643 N N . VAL A 1 86 ? -1.004 -0.263 -9.851 1.00 80.81 86 VAL A N 1
ATOM 644 C CA . VAL A 1 86 ? -0.775 1.048 -9.236 1.00 80.81 86 VAL A CA 1
ATOM 645 C C . VAL A 1 86 ? -2.134 1.661 -8.859 1.00 80.81 86 VAL A C 1
ATOM 647 O O . VAL A 1 86 ? -2.384 1.913 -7.682 1.00 80.81 86 VAL A O 1
ATOM 650 N N . ASN A 1 87 ? -3.082 1.772 -9.786 1.00 82.56 87 ASN A N 1
ATOM 651 C CA . ASN A 1 87 ? -4.426 2.297 -9.513 1.00 82.56 87 ASN A CA 1
ATOM 652 C C . ASN A 1 87 ? -5.152 1.532 -8.393 1.00 82.56 87 ASN A C 1
ATOM 654 O O . ASN A 1 87 ? -5.662 2.150 -7.458 1.00 82.56 87 ASN A O 1
ATOM 658 N N . SER A 1 88 ? -5.117 0.198 -8.427 1.00 85.56 88 SER A N 1
ATOM 659 C CA . SER A 1 88 ? -5.710 -0.652 -7.383 1.00 85.56 88 SER A CA 1
ATOM 660 C C . SER A 1 88 ? -5.075 -0.415 -6.004 1.00 85.56 88 SER A C 1
ATOM 662 O O . SER A 1 88 ? -5.768 -0.397 -4.986 1.00 85.56 88 SER A O 1
ATOM 664 N N . ALA A 1 89 ? -3.758 -0.190 -5.949 1.00 85.12 89 ALA A N 1
ATOM 665 C CA . ALA A 1 89 ? -3.065 0.166 -4.714 1.00 85.12 89 ALA A CA 1
ATOM 666 C C . ALA A 1 89 ? -3.505 1.547 -4.190 1.00 85.12 89 ALA A C 1
ATOM 668 O O . ALA A 1 89 ? -3.740 1.702 -2.991 1.00 85.12 89 ALA A O 1
ATOM 669 N N . SER A 1 90 ? -3.696 2.536 -5.067 1.00 84.88 90 SER A N 1
ATOM 670 C CA . SER A 1 90 ? -4.239 3.847 -4.674 1.00 84.88 90 SER A CA 1
ATOM 671 C C . SER A 1 90 ? -5.650 3.733 -4.089 1.00 84.88 90 SER A C 1
ATOM 673 O O . SER A 1 90 ? -5.926 4.286 -3.020 1.00 84.88 90 SER A O 1
ATOM 675 N N . GLU A 1 91 ? -6.532 2.953 -4.721 1.00 89.62 91 GLU A N 1
ATOM 676 C CA . GLU A 1 91 ? -7.884 2.696 -4.208 1.00 89.62 91 GLU A CA 1
ATOM 677 C C . GLU A 1 91 ? -7.867 1.992 -2.846 1.00 89.62 91 GLU A C 1
ATOM 679 O O . GLU A 1 91 ? -8.621 2.369 -1.941 1.00 89.62 91 GLU A O 1
ATOM 684 N N . PHE A 1 92 ? -6.972 1.016 -2.662 1.00 89.00 92 PHE A N 1
ATOM 685 C CA . PHE A 1 92 ? -6.759 0.370 -1.370 1.00 89.00 92 PHE A CA 1
ATOM 686 C C . PHE A 1 92 ? -6.284 1.370 -0.308 1.00 89.00 92 PHE A C 1
ATOM 688 O O . PHE A 1 92 ? -6.849 1.394 0.783 1.00 89.00 92 PHE A O 1
ATOM 695 N N . SER A 1 93 ? -5.308 2.235 -0.614 1.00 89.75 93 SER A N 1
ATOM 696 C CA . SER A 1 93 ? -4.847 3.282 0.314 1.00 89.75 93 SER A CA 1
ATOM 697 C C . SER A 1 93 ? -5.974 4.243 0.699 1.00 89.75 93 SER A C 1
ATOM 699 O O . SER A 1 93 ? -6.129 4.578 1.874 1.00 89.75 93 SER A O 1
ATOM 701 N N . SER A 1 94 ? -6.806 4.646 -0.263 1.00 90.38 94 SER A N 1
ATOM 702 C CA . SER A 1 94 ? -7.971 5.498 -0.005 1.00 90.38 94 SER A CA 1
ATOM 703 C C . SER A 1 94 ? -8.991 4.804 0.905 1.00 90.38 94 SER A C 1
ATOM 705 O O . SER A 1 94 ? -9.446 5.376 1.898 1.00 90.38 94 SER A O 1
ATOM 707 N N . SER A 1 95 ? -9.286 3.532 0.630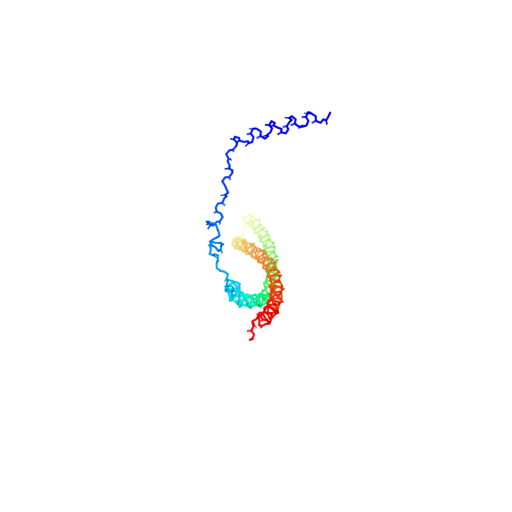 1.00 93.06 95 SER A N 1
ATOM 708 C CA . SER A 1 95 ? -10.196 2.714 1.439 1.00 93.06 95 SER A CA 1
ATOM 709 C C . SER A 1 95 ? -9.658 2.486 2.853 1.00 93.06 95 SER A C 1
ATOM 711 O O . SER A 1 95 ? -10.405 2.598 3.823 1.00 93.06 95 SER A O 1
ATOM 713 N N . ALA A 1 96 ? -8.354 2.236 2.989 1.00 91.06 96 ALA A N 1
ATOM 714 C CA . ALA A 1 96 ? -7.663 2.115 4.267 1.00 91.06 96 ALA A CA 1
ATOM 715 C C . ALA A 1 96 ? -7.768 3.415 5.080 1.00 91.06 96 ALA A C 1
ATOM 717 O O . ALA A 1 96 ? -8.106 3.385 6.263 1.00 91.06 96 ALA A O 1
ATOM 718 N N . LYS A 1 97 ? -7.586 4.574 4.439 1.00 89.94 97 LYS A N 1
ATOM 719 C CA . LYS A 1 97 ? -7.788 5.880 5.079 1.00 89.94 97 LYS A CA 1
ATOM 720 C C . LYS A 1 97 ? -9.235 6.086 5.540 1.00 89.94 97 LYS A C 1
ATOM 722 O O . LYS A 1 97 ? -9.453 6.588 6.640 1.00 89.94 97 LYS A O 1
ATOM 727 N N . GLY A 1 98 ? -10.217 5.664 4.743 1.00 93.06 98 GLY A N 1
ATOM 728 C CA . GLY A 1 98 ? -11.630 5.681 5.136 1.00 93.06 98 GLY A CA 1
ATOM 729 C C . GLY A 1 98 ? -11.924 4.769 6.333 1.00 93.06 98 GLY A C 1
ATOM 730 O O . GLY A 1 98 ? -12.593 5.182 7.278 1.00 93.06 98 GLY A O 1
ATOM 731 N N . ALA A 1 99 ? -11.367 3.556 6.346 1.00 91.19 99 ALA A N 1
ATOM 732 C CA . ALA A 1 99 ? -11.480 2.634 7.476 1.00 91.19 99 ALA A CA 1
ATOM 733 C C . ALA A 1 99 ? -10.844 3.207 8.752 1.00 91.19 99 ALA A C 1
ATOM 735 O O . ALA A 1 99 ? -11.425 3.105 9.830 1.00 91.19 99 ALA A O 1
ATOM 736 N N . SER A 1 100 ? -9.691 3.868 8.625 1.00 92.19 100 SER A N 1
ATOM 737 C CA . SER A 1 100 ? -9.029 4.567 9.728 1.00 92.19 100 SER A CA 1
ATOM 738 C C . SER A 1 100 ? -9.919 5.659 10.341 1.00 92.19 100 SER A C 1
ATOM 740 O O . SER A 1 100 ? -10.054 5.762 11.561 1.00 92.19 100 SER A O 1
ATOM 742 N N . GLN A 1 101 ? -10.607 6.440 9.506 1.00 92.44 101 GLN A N 1
ATOM 743 C CA . GLN A 1 101 ? -11.575 7.433 9.978 1.00 92.44 101 GLN A CA 1
ATOM 744 C C . GLN A 1 101 ? -12.760 6.783 10.703 1.00 92.44 101 GLN A C 1
ATOM 746 O O . GLN A 1 101 ? -13.086 7.194 11.813 1.00 92.44 101 GLN A O 1
ATOM 751 N N . ALA A 1 102 ? -13.337 5.716 10.147 1.00 92.88 102 ALA A N 1
ATOM 752 C CA . ALA A 1 102 ? -14.430 4.993 10.798 1.00 92.88 102 ALA A CA 1
ATOM 753 C C . ALA A 1 102 ? -14.021 4.387 12.157 1.00 92.88 102 ALA A C 1
ATOM 755 O O . ALA A 1 102 ? -14.815 4.375 13.098 1.00 92.88 102 ALA A O 1
ATOM 756 N N . LEU A 1 103 ? -12.777 3.915 12.293 1.00 91.75 103 LEU A N 1
ATOM 757 C CA . LEU A 1 103 ? -12.236 3.421 13.565 1.00 91.75 103 LEU A CA 1
ATOM 758 C C . LEU A 1 103 ? -12.020 4.538 14.590 1.00 91.75 103 LEU A C 1
ATOM 760 O O . LEU A 1 103 ? -12.250 4.319 15.780 1.00 91.75 103 LEU A O 1
ATOM 764 N N . ASN A 1 104 ? -11.619 5.733 14.151 1.00 91.44 104 ASN A N 1
ATOM 765 C CA . ASN A 1 104 ? -11.545 6.911 15.018 1.00 91.44 104 ASN A CA 1
ATOM 766 C C . ASN A 1 104 ? -12.930 7.314 15.546 1.00 91.44 104 ASN A C 1
ATOM 768 O O . ASN A 1 104 ? -13.081 7.592 16.740 1.00 91.44 104 ASN A O 1
ATOM 772 N N . ASP A 1 105 ? -13.947 7.291 14.683 1.00 92.56 105 ASP A N 1
ATOM 773 C CA . ASP A 1 105 ? -15.331 7.579 15.070 1.00 92.56 105 ASP A CA 1
ATOM 774 C C . ASP A 1 105 ? -15.858 6.526 16.055 1.00 92.56 105 ASP A C 1
ATOM 776 O O . ASP A 1 105 ? -16.431 6.870 17.092 1.00 92.56 105 ASP A O 1
ATOM 780 N N . LEU A 1 106 ? -15.596 5.242 15.786 1.00 88.31 106 LEU A N 1
ATOM 781 C CA . LEU A 1 106 ? -15.939 4.133 16.679 1.00 88.31 106 LEU A CA 1
ATOM 782 C C . LEU A 1 106 ? -15.266 4.278 18.050 1.00 88.31 106 LEU A C 1
ATOM 784 O O . LEU A 1 106 ? -15.910 4.105 19.083 1.00 88.31 106 LEU A O 1
ATOM 788 N N . THR A 1 107 ? -13.979 4.623 18.062 1.00 90.50 107 THR A N 1
ATOM 789 C CA . THR A 1 107 ? -13.210 4.846 19.291 1.00 90.50 107 THR A CA 1
ATOM 790 C C . THR A 1 107 ? -13.812 5.984 20.111 1.00 90.50 107 THR A C 1
ATOM 792 O O . THR A 1 107 ? -14.024 5.833 21.313 1.00 90.50 107 THR A O 1
ATOM 795 N N . SER A 1 108 ? -14.180 7.085 19.454 1.00 91.31 108 SER A N 1
ATOM 796 C CA . SER A 1 108 ? -14.817 8.239 20.095 1.00 91.31 108 SER A CA 1
ATOM 797 C C . SER A 1 108 ? -16.202 7.901 20.659 1.00 91.31 108 SER A C 1
ATOM 799 O O . SER A 1 108 ? -16.526 8.278 21.786 1.00 91.31 108 SER A O 1
ATOM 801 N N . ALA A 1 109 ? -17.007 7.130 19.921 1.00 89.00 109 ALA A N 1
ATOM 802 C CA . ALA A 1 109 ? -18.306 6.649 20.388 1.00 89.00 109 ALA A CA 1
ATOM 803 C C . ALA A 1 109 ? -18.172 5.729 21.614 1.00 89.00 109 ALA A C 1
ATOM 805 O O . ALA A 1 109 ? -18.923 5.879 22.582 1.00 89.00 109 ALA A O 1
ATOM 806 N N . TYR A 1 110 ? -17.196 4.813 21.613 1.00 85.00 110 TYR A N 1
ATOM 807 C CA . TYR A 1 110 ? -16.920 3.963 22.772 1.00 85.00 110 TYR A CA 1
ATOM 808 C C . TYR A 1 110 ? -16.405 4.750 23.978 1.00 85.00 110 TYR A C 1
ATOM 810 O O . TYR A 1 110 ? -16.790 4.436 25.104 1.00 85.00 110 TYR A O 1
ATOM 818 N N . GLN A 1 111 ? -15.590 5.785 23.766 1.00 87.00 111 GLN A N 1
ATOM 819 C CA . GLN A 1 111 ? -15.132 6.672 24.836 1.00 87.00 111 GLN A CA 1
ATOM 820 C C . GLN A 1 111 ? -16.332 7.324 25.544 1.00 87.00 111 GLN A C 1
ATOM 822 O O . GLN A 1 111 ? -16.457 7.231 26.765 1.00 87.00 111 GLN A O 1
ATOM 827 N N . GLY A 1 112 ? -17.271 7.887 24.774 1.00 88.00 112 GLY A N 1
ATOM 828 C CA . GLY A 1 112 ? -18.493 8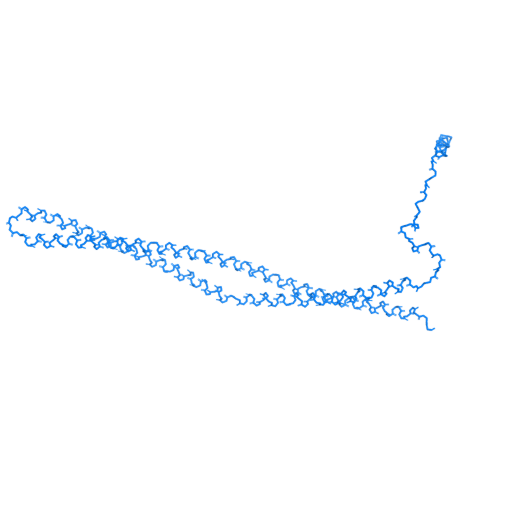.489 25.317 1.00 88.00 112 GLY A CA 1
ATOM 829 C C . GLY A 1 112 ? -19.401 7.480 26.030 1.00 88.00 112 GLY A C 1
ATOM 830 O O . GLY A 1 112 ? -19.951 7.772 27.094 1.00 88.00 112 GLY A O 1
ATOM 831 N N . ALA A 1 113 ? -19.524 6.260 25.497 1.00 83.62 113 ALA A N 1
ATOM 832 C CA . ALA A 1 113 ? -20.258 5.183 26.162 1.00 83.62 113 ALA A CA 1
ATOM 833 C C . ALA A 1 113 ? -19.608 4.784 27.499 1.00 83.62 113 ALA A C 1
ATOM 835 O O . ALA A 1 113 ? -20.310 4.602 28.496 1.00 83.62 113 ALA A O 1
ATOM 836 N N . SER A 1 114 ? -18.275 4.700 27.546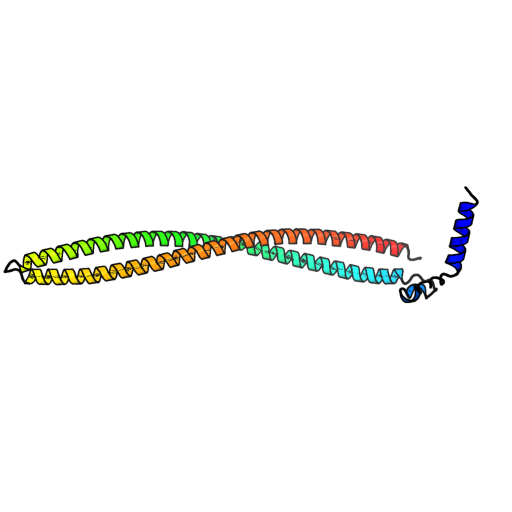 1.00 80.94 114 SER A N 1
ATOM 837 C CA . SER A 1 114 ? -17.524 4.400 28.768 1.00 80.94 114 SER A CA 1
ATOM 838 C C . SER A 1 114 ? -17.696 5.488 29.829 1.00 80.94 114 SER A C 1
ATOM 840 O O . SER A 1 114 ? -17.888 5.165 31.001 1.00 80.94 114 SER A O 1
ATOM 842 N N . GLU A 1 115 ? -17.667 6.765 29.444 1.00 84.69 115 GLU A N 1
ATOM 843 C CA . GLU A 1 115 ? -17.925 7.885 30.357 1.00 84.69 115 GLU A CA 1
ATOM 844 C C . GLU A 1 115 ? -19.341 7.822 30.940 1.00 84.69 115 GLU A C 1
ATOM 846 O O . GLU A 1 115 ? -19.528 7.955 32.153 1.00 84.69 115 GLU A O 1
ATOM 851 N N . SER A 1 116 ? -20.340 7.535 30.099 1.00 83.88 116 SER A N 1
ATOM 852 C CA . SER A 1 116 ? -21.724 7.370 30.543 1.00 83.88 116 SER A CA 1
ATOM 853 C C . SER A 1 116 ? -21.872 6.187 31.508 1.00 83.88 116 SER A C 1
ATOM 855 O O . SER A 1 116 ? -22.443 6.348 32.589 1.00 83.88 116 SER A O 1
ATOM 857 N N . ALA A 1 117 ? -21.274 5.033 31.201 1.00 79.88 117 ALA A N 1
ATOM 858 C CA . ALA A 1 117 ? -21.272 3.868 32.088 1.00 79.88 117 ALA A CA 1
ATOM 859 C C . ALA A 1 117 ? -20.622 4.171 33.451 1.00 79.88 117 ALA A C 1
ATOM 861 O O . ALA A 1 117 ? -21.165 3.809 34.498 1.00 79.88 117 ALA A O 1
ATOM 862 N N . ASN A 1 118 ? -19.506 4.906 33.463 1.00 80.44 118 ASN A N 1
ATOM 863 C CA . ASN A 1 118 ? -18.844 5.328 34.699 1.00 80.44 118 ASN A CA 1
ATOM 864 C C . ASN A 1 118 ? -19.721 6.284 35.527 1.00 80.44 118 ASN A C 1
ATOM 866 O O . ASN A 1 118 ? -19.764 6.174 36.757 1.00 80.44 118 ASN A O 1
ATOM 870 N N . SER A 1 119 ? -20.463 7.186 34.875 1.00 84.75 119 SER A N 1
ATOM 871 C CA . SER A 1 119 ? -21.409 8.083 35.552 1.00 84.75 119 SER A CA 1
ATOM 872 C C . SER A 1 119 ? -22.572 7.320 36.202 1.00 84.75 119 SER A C 1
ATOM 874 O O . SER A 1 119 ? -22.918 7.588 37.353 1.00 84.75 119 SER A O 1
ATOM 876 N N . VAL A 1 120 ? -23.108 6.303 35.515 1.00 83.00 120 VAL A N 1
ATOM 877 C CA . VAL A 1 120 ? -24.165 5.421 36.034 1.00 83.00 120 VAL A CA 1
ATOM 878 C C . VAL A 1 120 ? -23.657 4.607 37.221 1.00 83.00 120 VAL A C 1
ATOM 880 O O . VAL A 1 120 ? -24.316 4.570 38.259 1.00 83.00 120 VAL A O 1
ATOM 883 N N . SER A 1 121 ? -22.468 4.008 37.106 1.00 78.75 121 SER A N 1
ATOM 884 C CA . SER A 1 121 ? -21.844 3.250 38.197 1.00 78.75 121 SER A CA 1
ATOM 885 C C . SER A 1 121 ? -21.627 4.123 39.439 1.00 78.75 121 SER A C 1
ATOM 887 O O . SER A 1 121 ? -21.983 3.738 40.554 1.00 78.75 121 SER A O 1
ATOM 889 N N . SER A 1 122 ? -21.143 5.353 39.247 1.00 81.44 122 SER A N 1
ATOM 890 C CA . SER A 1 122 ? -20.973 6.324 40.336 1.00 81.44 122 SER A CA 1
ATOM 891 C C . SER A 1 122 ? -22.308 6.673 41.005 1.00 81.44 122 SER A C 1
ATOM 893 O O . SER A 1 122 ? -22.405 6.640 42.231 1.00 81.44 122 SER A O 1
ATOM 895 N N . GLY A 1 123 ? -23.359 6.927 40.215 1.00 82.06 123 GLY A N 1
ATOM 896 C CA . GLY A 1 123 ? -24.705 7.191 40.730 1.00 82.06 123 GLY A CA 1
ATOM 897 C C . GLY A 1 123 ? -25.299 6.012 41.507 1.00 82.06 123 GLY A C 1
ATOM 898 O O . GLY A 1 123 ? -25.903 6.212 42.560 1.00 82.06 123 GLY A O 1
ATOM 899 N N . MET A 1 124 ? -25.082 4.777 41.040 1.00 79.75 124 MET A N 1
ATOM 900 C CA . MET A 1 124 ? -25.504 3.564 41.749 1.00 79.75 124 MET A CA 1
ATOM 901 C C . MET A 1 124 ? -24.781 3.389 43.082 1.00 79.75 124 MET A C 1
ATOM 903 O O . MET A 1 124 ? -25.418 3.009 44.061 1.00 79.75 124 MET A O 1
ATOM 907 N N . ASN A 1 125 ? -23.485 3.697 43.155 1.00 76.88 125 ASN A N 1
ATOM 908 C CA . ASN A 1 125 ? -22.738 3.627 44.411 1.00 76.88 125 ASN A CA 1
ATOM 909 C C . ASN A 1 125 ? -23.276 4.627 45.442 1.00 76.88 125 ASN A C 1
ATOM 911 O O . ASN A 1 125 ? -23.563 4.233 46.572 1.00 76.88 125 ASN A O 1
ATOM 915 N N . SER A 1 126 ? -23.504 5.883 45.040 1.00 80.94 126 SER A N 1
ATOM 916 C CA . SER A 1 126 ? -24.124 6.888 45.915 1.00 80.94 126 SER A CA 1
ATOM 917 C C . SER A 1 126 ? -25.534 6.483 46.351 1.00 80.94 126 SER A C 1
ATOM 919 O O . SER A 1 126 ? -25.907 6.661 47.508 1.00 80.94 126 SER A O 1
ATOM 921 N N . PHE A 1 127 ? -26.321 5.896 45.449 1.00 78.06 127 PHE A N 1
ATOM 922 C CA . PHE A 1 127 ? -27.649 5.386 45.781 1.00 78.06 127 PHE A CA 1
ATOM 923 C C . PHE A 1 127 ? -27.592 4.227 46.787 1.00 78.06 127 PHE A C 1
ATOM 925 O O . PHE A 1 127 ? -28.375 4.184 47.736 1.00 78.06 127 PHE A O 1
ATOM 932 N N . ASN A 1 128 ? -26.652 3.298 46.607 1.00 73.50 128 ASN A N 1
ATOM 933 C CA . ASN A 1 128 ? -26.472 2.154 47.496 1.00 73.50 128 ASN A CA 1
ATOM 934 C C . ASN A 1 128 ? -26.083 2.593 48.920 1.00 73.50 128 ASN A C 1
ATOM 936 O O . ASN A 1 128 ? -26.561 2.026 49.900 1.00 73.50 128 ASN A O 1
ATOM 940 N N . GLU A 1 129 ? -25.274 3.646 49.047 1.00 75.25 129 GLU A N 1
ATOM 941 C CA . GLU A 1 129 ? -24.902 4.251 50.332 1.00 75.25 129 GLU A CA 1
ATOM 942 C C . GLU A 1 129 ? -26.120 4.860 51.066 1.00 75.25 129 GLU A C 1
ATOM 944 O O . GLU A 1 129 ? -26.296 4.682 52.277 1.00 75.25 129 GLU A O 1
ATOM 949 N N . VAL A 1 130 ? -27.040 5.490 50.325 1.00 77.00 130 VAL A N 1
ATOM 950 C CA . VAL A 1 130 ? -28.322 6.002 50.856 1.00 77.00 130 VAL A CA 1
ATOM 951 C C . VAL A 1 130 ? -29.283 4.868 51.245 1.00 77.00 130 VAL A C 1
ATOM 953 O O . VAL A 1 130 ? -30.009 4.967 52.237 1.00 77.00 130 VAL A O 1
ATOM 956 N N . MET A 1 131 ? -29.294 3.760 50.504 1.00 74.31 131 MET A N 1
ATOM 957 C CA . MET A 1 131 ? -30.131 2.611 50.858 1.00 74.31 131 MET A CA 1
ATOM 958 C C . MET A 1 131 ? -29.610 1.831 52.060 1.00 74.31 131 MET A C 1
ATOM 960 O O . MET A 1 131 ? -30.414 1.416 52.885 1.00 74.31 131 MET A O 1
ATOM 964 N N . GLN A 1 132 ? -28.296 1.679 52.228 1.00 69.06 132 GLN A N 1
ATOM 965 C CA . GLN A 1 132 ? -27.732 1.029 53.419 1.00 69.06 132 GLN A CA 1
ATOM 966 C C . GLN A 1 132 ? -28.007 1.809 54.710 1.00 69.06 132 GLN A C 1
ATOM 968 O O . GLN A 1 132 ? -28.132 1.213 55.779 1.00 69.06 132 GLN A O 1
ATOM 973 N N . SER A 1 133 ? -28.148 3.132 54.619 1.00 71.19 133 SER A N 1
ATOM 974 C CA . SER A 1 133 ? -28.560 3.975 55.747 1.00 71.19 133 SER A CA 1
ATOM 975 C C . SER A 1 133 ? -30.071 3.929 56.026 1.00 71.19 133 SER A C 1
ATOM 977 O O . SER A 1 133 ? -30.508 4.380 57.085 1.00 71.19 133 SER A O 1
ATOM 979 N N . THR A 1 134 ? -30.870 3.324 55.137 1.00 65.19 134 THR A N 1
ATOM 980 C CA . THR A 1 134 ? -32.320 3.141 55.289 1.00 65.19 134 THR A CA 1
ATOM 981 C C . THR A 1 134 ? -32.642 1.673 55.591 1.00 65.19 134 THR A C 1
ATOM 983 O O . THR A 1 134 ? -32.598 0.808 54.720 1.00 65.19 134 THR A O 1
ATOM 986 N N . SER A 1 135 ? -32.999 1.362 56.839 1.00 57.72 135 SER A N 1
ATOM 987 C CA . SER A 1 135 ? -33.339 -0.003 57.266 1.00 57.72 135 SER A CA 1
ATOM 988 C C . SER A 1 135 ? -34.553 -0.560 56.498 1.00 57.72 135 SER A C 1
ATOM 990 O O . SER A 1 135 ? -35.683 -0.165 56.789 1.00 57.72 135 SER A O 1
ATOM 992 N N . GLY A 1 136 ? -34.345 -1.483 55.547 1.00 59.72 136 GLY A N 1
ATOM 993 C CA . GLY A 1 136 ? -35.446 -2.258 54.947 1.00 59.72 136 GLY A CA 1
ATOM 994 C C . GLY A 1 136 ? -35.341 -2.682 53.478 1.00 59.72 136 GLY A C 1
ATOM 995 O O . GLY A 1 136 ? -36.297 -3.279 52.994 1.00 59.72 136 GLY A O 1
ATOM 996 N N . VAL A 1 137 ? -34.243 -2.414 52.756 1.00 65.19 137 VAL A N 1
ATOM 997 C CA . VAL A 1 137 ? -34.186 -2.657 51.293 1.00 65.19 137 VAL A CA 1
ATOM 998 C C . VAL A 1 137 ? -32.992 -3.519 50.837 1.00 65.19 137 VAL A C 1
ATOM 1000 O O . VAL A 1 137 ? -32.332 -3.218 49.844 1.00 65.19 137 VAL A O 1
ATOM 1003 N N . GLY A 1 138 ? -32.706 -4.608 51.559 1.00 69.56 138 GLY A N 1
ATOM 1004 C CA . GLY A 1 138 ? -31.551 -5.486 51.293 1.00 69.56 138 GLY A CA 1
ATOM 1005 C C . GLY A 1 138 ? -31.481 -6.034 49.858 1.00 69.56 138 GLY A C 1
ATOM 1006 O O . GLY A 1 138 ? -30.465 -5.865 49.192 1.00 69.56 138 GLY A O 1
ATOM 1007 N N . ASP A 1 139 ? -32.582 -6.582 49.336 1.00 71.69 139 ASP A N 1
ATOM 1008 C CA . ASP A 1 139 ? -32.592 -7.234 48.014 1.00 71.69 139 ASP A CA 1
ATOM 1009 C C . ASP A 1 139 ? -32.323 -6.263 46.847 1.00 71.69 139 ASP A C 1
ATOM 1011 O O . ASP A 1 139 ? -31.727 -6.630 45.832 1.00 71.69 139 ASP A O 1
ATOM 1015 N N . PHE A 1 140 ? -32.748 -4.999 46.972 1.00 71.12 140 PHE A N 1
ATOM 1016 C CA . PHE A 1 140 ? -32.469 -3.986 45.950 1.00 71.12 140 PHE A CA 1
ATOM 1017 C C . PHE A 1 140 ? -31.011 -3.524 46.008 1.00 71.12 140 PHE A C 1
ATOM 1019 O O . PHE A 1 140 ? -30.393 -3.326 44.963 1.00 71.12 140 PHE A O 1
ATOM 1026 N N . ALA A 1 141 ? -30.455 -3.376 47.215 1.00 74.31 141 ALA A N 1
ATOM 1027 C CA . ALA A 1 141 ? -29.052 -3.023 47.413 1.00 74.31 141 ALA A CA 1
ATOM 1028 C C . ALA A 1 141 ? -28.112 -4.085 46.814 1.00 74.31 141 ALA A C 1
ATOM 1030 O O . ALA A 1 141 ? -27.139 -3.743 46.136 1.00 74.31 141 ALA A O 1
ATOM 1031 N N . ASP A 1 142 ? -28.444 -5.368 46.976 1.00 77.75 142 ASP A N 1
ATOM 1032 C CA . ASP A 1 142 ? -27.677 -6.472 46.393 1.00 77.75 142 ASP A CA 1
ATOM 1033 C C . ASP A 1 142 ? -27.768 -6.498 44.858 1.00 77.75 142 ASP A C 1
ATOM 1035 O O . ASP A 1 142 ? -26.739 -6.581 44.180 1.00 77.75 142 ASP A O 1
ATOM 1039 N N . ASN A 1 143 ? -28.967 -6.318 44.288 1.00 78.31 143 ASN A N 1
ATOM 1040 C CA . ASN A 1 143 ? -29.134 -6.196 42.834 1.00 78.31 143 ASN A CA 1
ATOM 1041 C C . ASN A 1 143 ? -28.389 -4.980 42.258 1.00 78.31 143 ASN A C 1
ATOM 1043 O O . ASN A 1 143 ? -27.766 -5.080 41.198 1.00 78.31 143 ASN A O 1
ATOM 1047 N N . ALA A 1 144 ? -28.408 -3.839 42.953 1.00 77.31 144 ALA A N 1
ATOM 1048 C CA . ALA A 1 144 ? -27.680 -2.643 42.538 1.00 77.31 144 ALA A CA 1
ATOM 1049 C C . ALA A 1 144 ? -26.159 -2.868 42.554 1.00 77.31 144 ALA A C 1
ATOM 1051 O O . ALA A 1 144 ? -25.464 -2.455 41.625 1.00 77.31 144 ALA A O 1
ATOM 1052 N N . LYS A 1 145 ? -25.641 -3.575 43.564 1.00 77.31 145 LYS A N 1
ATOM 1053 C CA . LYS A 1 145 ? -24.223 -3.943 43.661 1.00 77.31 145 LYS A CA 1
ATOM 1054 C C . LYS A 1 145 ? -23.792 -4.881 42.531 1.00 77.31 145 LYS A C 1
ATOM 1056 O O . LYS A 1 145 ? -22.754 -4.641 41.918 1.00 77.31 145 LYS A O 1
ATOM 1061 N N . MET A 1 146 ? -24.584 -5.909 42.227 1.00 83.38 146 MET A N 1
ATOM 1062 C CA . MET A 1 146 ? -24.305 -6.817 41.107 1.00 83.38 146 MET A CA 1
ATOM 1063 C C . MET A 1 146 ? -24.316 -6.083 39.761 1.00 83.38 146 MET A C 1
ATOM 1065 O O . MET A 1 146 ? -23.434 -6.300 38.934 1.00 83.38 146 MET A O 1
ATOM 1069 N N . ALA A 1 147 ? -25.268 -5.170 39.553 1.00 82.06 147 ALA A N 1
ATOM 1070 C CA . ALA A 1 147 ? -25.324 -4.348 38.348 1.00 82.06 147 ALA A CA 1
ATOM 1071 C C . ALA A 1 147 ? -24.117 -3.400 38.226 1.00 82.06 147 ALA A C 1
ATOM 1073 O O . ALA A 1 147 ? -23.561 -3.261 37.138 1.00 82.06 147 ALA A O 1
ATOM 1074 N N . ALA A 1 148 ? -23.666 -2.800 39.333 1.00 78.81 148 ALA A N 1
ATOM 1075 C CA . ALA A 1 148 ? -22.457 -1.978 39.355 1.00 78.81 148 ALA A CA 1
ATOM 1076 C C . ALA A 1 148 ? -21.197 -2.795 39.010 1.00 78.81 148 ALA A C 1
ATOM 1078 O O . ALA A 1 148 ? -20.350 -2.325 38.251 1.00 78.81 148 ALA A O 1
ATOM 1079 N N . GLN A 1 149 ? -21.092 -4.035 39.507 1.00 82.50 149 GLN A N 1
ATOM 1080 C CA . GLN A 1 149 ? -20.004 -4.952 39.149 1.00 82.50 149 GLN A CA 1
ATOM 1081 C C . GLN A 1 149 ? -20.039 -5.338 37.664 1.00 82.50 149 GLN A C 1
ATOM 1083 O O . GLN A 1 149 ? -19.022 -5.204 36.987 1.00 82.50 149 GLN A O 1
ATOM 1088 N N . ALA A 1 150 ? -21.207 -5.717 37.134 1.00 84.81 150 ALA A N 1
ATOM 1089 C CA . ALA A 1 150 ? -21.376 -6.039 35.715 1.00 84.81 150 ALA A CA 1
ATOM 1090 C C . ALA A 1 150 ? -21.050 -4.842 34.800 1.00 84.81 150 ALA A C 1
ATOM 1092 O O . ALA A 1 150 ? -20.426 -5.004 33.754 1.00 84.81 150 ALA A O 1
ATOM 1093 N N . MET A 1 151 ? -21.413 -3.621 35.209 1.00 80.44 151 MET A N 1
ATOM 1094 C CA . MET A 1 151 ? -21.023 -2.386 34.517 1.00 80.44 151 MET A CA 1
ATOM 1095 C C . MET A 1 151 ? -19.513 -2.129 34.576 1.00 80.44 151 MET A C 1
ATOM 1097 O O . MET A 1 151 ? -18.943 -1.643 33.602 1.00 80.44 151 MET A O 1
ATOM 1101 N N . GLY A 1 152 ? -18.851 -2.468 35.685 1.00 81.88 152 GLY A N 1
ATOM 1102 C CA . GLY A 1 152 ? -17.394 -2.389 35.809 1.00 81.88 152 GLY A CA 1
ATOM 1103 C C . GLY A 1 152 ? -16.671 -3.333 34.845 1.00 81.88 152 GLY A C 1
ATOM 1104 O O . GLY A 1 152 ? -15.757 -2.906 34.140 1.00 81.88 152 GLY A O 1
ATOM 1105 N N . GLU A 1 153 ? -17.121 -4.585 34.755 1.00 85.69 153 GLU A N 1
ATOM 1106 C CA . GLU A 1 153 ? -16.604 -5.567 33.790 1.00 85.69 153 GLU A CA 1
ATOM 1107 C C . GLU A 1 153 ? -16.846 -5.116 32.342 1.00 85.69 153 GLU A C 1
ATOM 1109 O O . GLU A 1 153 ? -15.937 -5.158 31.510 1.00 85.69 153 GLU A O 1
ATOM 1114 N N . LEU A 1 154 ? -18.044 -4.599 32.048 1.00 84.44 154 LEU A N 1
ATOM 1115 C CA . LEU A 1 154 ? -18.385 -4.062 30.731 1.00 84.44 154 LEU A CA 1
ATOM 1116 C C . LEU A 1 154 ? -17.521 -2.846 30.359 1.00 84.44 154 LEU A C 1
ATOM 1118 O O . LEU A 1 154 ? -17.042 -2.752 29.231 1.00 84.44 154 LEU A O 1
ATOM 1122 N N . SER A 1 155 ? -17.283 -1.930 31.301 1.00 81.94 155 SER A N 1
ATOM 1123 C CA . SER A 1 155 ? -16.408 -0.762 31.111 1.00 81.94 155 SER A CA 1
ATOM 1124 C C . SER A 1 155 ? -14.975 -1.184 30.779 1.00 81.94 155 SER A C 1
ATOM 1126 O O . SER A 1 155 ? -14.343 -0.625 29.880 1.00 81.94 155 SER A O 1
ATOM 1128 N N . GLN A 1 156 ? -14.475 -2.229 31.441 1.00 85.50 156 GLN A N 1
ATOM 1129 C CA . GLN A 1 156 ? -13.152 -2.779 31.165 1.00 85.50 156 GLN A CA 1
ATOM 1130 C C . GLN A 1 156 ? -13.078 -3.423 29.769 1.00 85.50 156 GLN A C 1
ATOM 1132 O O . GLN A 1 156 ? -12.105 -3.205 29.045 1.00 85.50 156 GLN A O 1
ATOM 1137 N N . ALA A 1 157 ? -14.125 -4.139 29.348 1.00 86.94 157 ALA A N 1
ATOM 1138 C CA . ALA A 1 157 ? -14.230 -4.674 27.990 1.00 86.94 157 ALA A CA 1
ATOM 1139 C C . ALA A 1 157 ? -14.293 -3.563 26.924 1.00 86.94 157 ALA A C 1
ATOM 1141 O O . ALA A 1 157 ? -13.636 -3.671 25.887 1.00 86.94 157 ALA A O 1
ATOM 1142 N N . TYR A 1 158 ? -15.013 -2.466 27.185 1.00 84.69 158 TYR A N 1
ATOM 1143 C CA . TYR A 1 158 ? -15.026 -1.299 26.297 1.00 84.69 158 TYR A CA 1
ATOM 1144 C C . TYR A 1 158 ? -13.647 -0.655 26.164 1.00 84.69 158 TYR A C 1
ATOM 1146 O O . TYR A 1 158 ? -13.223 -0.371 25.046 1.00 84.69 158 TYR A O 1
ATOM 1154 N N . GLN A 1 159 ? -12.915 -0.475 27.266 1.00 85.31 159 GLN A N 1
ATOM 1155 C CA . GLN A 1 159 ? -11.547 0.054 27.220 1.00 85.31 159 GLN A CA 1
ATOM 1156 C C . GLN A 1 159 ? -10.607 -0.848 26.417 1.00 85.31 159 GLN A C 1
ATOM 1158 O O . GLN A 1 159 ? -9.829 -0.349 25.606 1.00 85.31 159 GLN A O 1
ATOM 1163 N N . ALA A 1 160 ? -10.711 -2.169 26.582 1.00 90.81 160 ALA A N 1
ATOM 1164 C CA . ALA A 1 160 ? -9.947 -3.114 25.773 1.00 90.81 160 ALA A CA 1
ATOM 1165 C C . ALA A 1 160 ? -10.302 -3.004 24.278 1.00 90.81 160 ALA A C 1
ATOM 1167 O O . ALA A 1 160 ? -9.411 -3.018 23.430 1.00 90.81 160 ALA A O 1
ATOM 1168 N N . SER A 1 161 ? -11.586 -2.830 23.949 1.00 87.19 161 SER A N 1
ATOM 1169 C CA . SER A 1 161 ? -12.039 -2.621 22.569 1.00 87.19 161 SER A CA 1
ATOM 1170 C C . SER A 1 161 ? -11.522 -1.309 21.973 1.00 87.19 161 SER A C 1
ATOM 1172 O O . SER A 1 161 ? -11.137 -1.291 20.807 1.00 87.19 161 SER A O 1
ATOM 1174 N N . ILE A 1 162 ? -11.490 -0.223 22.751 1.00 88.06 162 ILE A N 1
ATOM 1175 C CA . ILE A 1 162 ? -10.911 1.066 22.338 1.00 88.06 162 ILE A CA 1
ATOM 1176 C C . ILE A 1 162 ? -9.415 0.914 22.065 1.00 88.06 162 ILE A C 1
ATOM 1178 O O . ILE A 1 162 ? -8.934 1.356 21.024 1.00 88.06 162 ILE A O 1
ATOM 1182 N N . ALA A 1 163 ? -8.682 0.264 22.971 1.00 90.94 163 ALA A N 1
ATOM 1183 C CA . ALA A 1 163 ? -7.253 0.031 22.799 1.00 90.94 163 ALA A CA 1
ATOM 1184 C C . ALA A 1 163 ? -6.974 -0.771 21.519 1.00 90.94 163 ALA A C 1
ATOM 1186 O O . ALA A 1 163 ? -6.151 -0.358 20.705 1.00 90.94 163 ALA A O 1
ATOM 1187 N N . ALA A 1 164 ? -7.723 -1.854 21.290 1.00 91.75 164 ALA A N 1
ATOM 1188 C CA . ALA A 1 164 ? -7.605 -2.660 20.078 1.00 91.75 164 ALA A CA 1
ATOM 1189 C C . ALA A 1 164 ? -7.959 -1.873 18.803 1.00 91.75 164 ALA A C 1
ATOM 1191 O O . ALA A 1 164 ? -7.262 -1.995 17.798 1.00 91.75 164 ALA A O 1
ATOM 1192 N N . ALA A 1 165 ? -9.013 -1.051 18.833 1.00 91.25 165 ALA A N 1
ATOM 1193 C CA . ALA A 1 165 ? -9.401 -0.212 17.700 1.00 91.25 165 ALA A CA 1
ATOM 1194 C C . ALA A 1 165 ? -8.342 0.856 17.385 1.00 91.25 165 ALA A C 1
ATOM 1196 O O . ALA A 1 165 ? -8.038 1.083 16.217 1.00 91.25 165 ALA A O 1
ATOM 1197 N N . SER A 1 166 ? -7.749 1.469 18.411 1.00 89.56 166 SER A N 1
ATOM 1198 C CA . SER A 1 166 ? -6.670 2.450 18.268 1.00 89.56 166 SER A CA 1
ATOM 1199 C C . SER A 1 166 ? -5.395 1.823 17.690 1.00 89.56 166 SER A C 1
ATOM 1201 O O . SER A 1 166 ? -4.810 2.363 16.753 1.00 89.56 166 SER A O 1
ATOM 1203 N N . GLU A 1 167 ? -5.003 0.644 18.183 1.00 92.69 167 GLU A N 1
ATOM 1204 C CA . GLU A 1 167 ? -3.868 -0.130 17.659 1.00 92.69 167 GLU A CA 1
ATOM 1205 C C . GLU A 1 167 ? -4.079 -0.485 16.178 1.00 92.69 167 GLU A C 1
ATOM 1207 O O . GLU A 1 167 ? -3.224 -0.220 15.332 1.00 92.69 167 GLU A O 1
ATOM 1212 N N . LEU A 1 168 ? -5.264 -1.016 15.847 1.00 91.56 168 LEU A N 1
ATOM 1213 C CA . LEU A 1 168 ? -5.658 -1.329 14.473 1.00 91.56 168 LEU A CA 1
ATOM 1214 C C . LEU A 1 168 ? -5.595 -0.079 13.587 1.00 91.56 168 LEU A C 1
ATOM 1216 O O . LEU A 1 168 ? -5.101 -0.135 12.463 1.00 91.56 168 LEU A O 1
ATOM 1220 N N . ASN A 1 169 ? -6.076 1.051 14.099 1.00 91.50 169 ASN A N 1
ATOM 1221 C CA . ASN A 1 169 ? -6.084 2.312 13.383 1.00 91.50 169 ASN A CA 1
ATOM 1222 C C . ASN A 1 169 ? -4.667 2.822 13.082 1.00 91.50 169 ASN A C 1
ATOM 1224 O O . ASN A 1 169 ? -4.397 3.231 11.953 1.00 91.50 169 ASN A O 1
ATOM 1228 N N . SER A 1 170 ? -3.751 2.739 14.052 1.00 91.94 170 SER A N 1
ATOM 1229 C CA . SER A 1 170 ? -2.333 3.057 13.838 1.00 91.94 170 SER A CA 1
ATOM 1230 C C . SER A 1 170 ? -1.728 2.153 12.767 1.00 91.94 170 SER A C 1
ATOM 1232 O O . SER A 1 170 ? -1.119 2.645 11.822 1.00 91.94 170 SER A O 1
ATOM 1234 N N . GLY A 1 171 ? -1.973 0.841 12.848 1.00 92.94 171 GLY A N 1
ATOM 1235 C CA . GLY A 1 171 ? -1.479 -0.114 11.856 1.00 92.94 171 GLY A CA 1
ATOM 1236 C C . GLY A 1 171 ? -1.996 0.169 10.442 1.00 92.94 171 GLY A C 1
ATOM 1237 O O . GLY A 1 171 ? -1.238 0.087 9.476 1.00 92.94 171 GLY A O 1
ATOM 1238 N N . ILE A 1 172 ? -3.268 0.555 10.304 1.00 92.69 172 ILE A N 1
ATOM 1239 C CA . ILE A 1 172 ? -3.855 0.960 9.018 1.00 92.69 172 ILE A CA 1
ATOM 1240 C C . ILE A 1 172 ? -3.221 2.260 8.507 1.00 92.69 172 ILE A C 1
ATOM 1242 O O . ILE A 1 172 ? -2.918 2.359 7.316 1.00 92.69 172 ILE A O 1
ATOM 1246 N N . ALA A 1 173 ? -3.006 3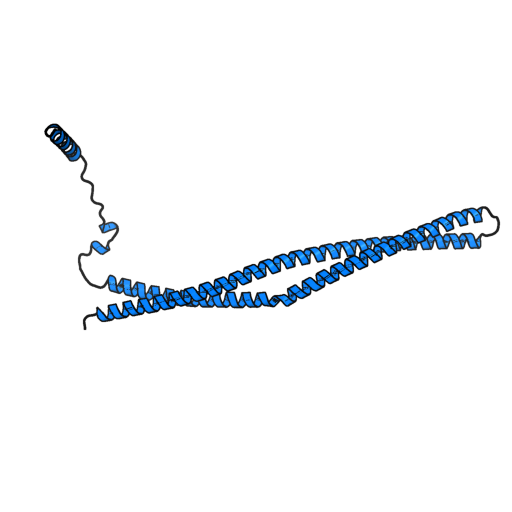.249 9.376 1.00 89.56 173 ALA A N 1
ATOM 1247 C CA . ALA A 1 173 ? -2.381 4.517 9.005 1.00 89.56 173 ALA A CA 1
ATOM 1248 C C . ALA A 1 173 ? -0.929 4.325 8.531 1.00 89.56 173 ALA A C 1
ATOM 1250 O O . ALA A 1 173 ? -0.536 4.881 7.498 1.00 89.56 173 ALA A O 1
ATOM 1251 N N . ASP A 1 174 ? -0.163 3.486 9.229 1.00 90.88 174 ASP A N 1
ATOM 1252 C CA . ASP A 1 174 ? 1.212 3.135 8.872 1.00 90.88 174 ASP A CA 1
ATOM 1253 C C . ASP A 1 174 ? 1.263 2.364 7.551 1.00 90.88 174 ASP A C 1
ATOM 1255 O O . ASP A 1 174 ? 2.025 2.722 6.649 1.00 90.88 174 ASP A O 1
ATOM 1259 N N . ALA A 1 175 ? 0.402 1.354 7.387 1.00 89.62 175 ALA A N 1
ATOM 1260 C CA . ALA A 1 175 ? 0.302 0.584 6.150 1.00 89.62 175 ALA A CA 1
ATOM 1261 C C . ALA A 1 175 ? -0.096 1.467 4.959 1.00 89.62 175 ALA A C 1
ATOM 1263 O O . ALA A 1 175 ? 0.514 1.375 3.893 1.00 89.62 175 ALA A O 1
ATOM 1264 N N . SER A 1 176 ? -1.072 2.361 5.140 1.00 87.62 176 SER A N 1
ATOM 1265 C CA . SER A 1 176 ? -1.482 3.312 4.104 1.00 87.62 176 SER A CA 1
ATOM 1266 C C . SER A 1 176 ? -0.336 4.249 3.724 1.00 87.62 176 SER A C 1
ATOM 1268 O O . SER A 1 176 ? -0.092 4.455 2.539 1.00 87.62 176 SER A O 1
ATOM 1270 N N . SER A 1 177 ? 0.389 4.796 4.702 1.00 89.56 177 SER A N 1
ATOM 1271 C CA . SER A 1 177 ? 1.523 5.695 4.448 1.00 89.56 177 SER A CA 1
ATOM 1272 C C . SER A 1 177 ? 2.675 4.973 3.743 1.00 89.56 177 SER A C 1
ATOM 1274 O O . SER A 1 177 ? 3.242 5.488 2.778 1.00 89.56 177 SER A O 1
ATOM 1276 N N . GLY A 1 178 ? 2.991 3.748 4.174 1.00 90.69 178 GLY A N 1
ATOM 1277 C CA . GLY A 1 178 ? 3.996 2.896 3.539 1.00 90.69 178 GLY A CA 1
ATOM 1278 C C . GLY A 1 178 ? 3.644 2.548 2.092 1.00 90.69 178 GLY A C 1
ATOM 1279 O O . GLY A 1 178 ? 4.505 2.627 1.211 1.00 90.69 178 GLY A O 1
ATOM 1280 N N . LEU A 1 179 ? 2.374 2.234 1.823 1.00 89.69 179 LEU A N 1
ATOM 1281 C CA . LEU A 1 179 ? 1.881 1.992 0.468 1.00 89.69 179 LEU A CA 1
ATOM 1282 C C . LEU A 1 179 ? 2.005 3.250 -0.397 1.00 89.69 179 LEU A C 1
ATOM 1284 O O . LEU A 1 179 ? 2.486 3.175 -1.520 1.00 89.69 179 LEU A O 1
ATOM 1288 N N . GLN A 1 180 ? 1.626 4.409 0.140 1.00 87.69 180 GLN A N 1
ATOM 1289 C CA . GLN A 1 180 ? 1.649 5.685 -0.573 1.00 87.69 180 GLN A CA 1
ATOM 1290 C C . GLN A 1 180 ? 3.080 6.102 -0.951 1.00 87.69 180 GLN A C 1
ATOM 1292 O O . GLN A 1 180 ? 3.329 6.504 -2.087 1.00 87.69 180 GLN A O 1
ATOM 1297 N N . ASN A 1 181 ? 4.038 5.907 -0.041 1.00 90.62 181 ASN A N 1
ATOM 1298 C CA . ASN A 1 181 ? 5.461 6.101 -0.322 1.00 90.62 181 ASN A CA 1
ATOM 1299 C C . ASN A 1 181 ? 5.968 5.132 -1.394 1.00 90.62 181 ASN A C 1
ATOM 1301 O O . ASN A 1 181 ? 6.587 5.561 -2.365 1.00 90.62 181 ASN A O 1
ATOM 1305 N N . SER A 1 182 ? 5.670 3.837 -1.246 1.00 89.69 182 SER A N 1
ATOM 1306 C CA . SER A 1 182 ? 6.080 2.808 -2.211 1.00 89.69 182 SER A CA 1
ATOM 1307 C C . SER A 1 182 ? 5.524 3.098 -3.600 1.00 89.69 182 SER A C 1
ATOM 1309 O O . SER A 1 182 ? 6.230 2.969 -4.594 1.00 89.69 182 SER A O 1
ATOM 1311 N N . MET A 1 183 ? 4.276 3.553 -3.662 1.00 86.81 183 MET A N 1
ATOM 1312 C CA . MET A 1 183 ? 3.599 3.919 -4.891 1.00 86.81 183 MET A CA 1
ATOM 1313 C C . MET A 1 183 ? 4.215 5.158 -5.538 1.00 86.81 183 MET A C 1
ATOM 1315 O O . MET A 1 183 ? 4.494 5.128 -6.729 1.00 86.81 183 MET A O 1
ATOM 1319 N N . SER A 1 184 ? 4.527 6.199 -4.761 1.00 87.88 184 SER A N 1
ATOM 1320 C CA . SER A 1 184 ? 5.262 7.364 -5.267 1.00 87.88 184 SER A CA 1
ATOM 1321 C C . SER A 1 184 ? 6.637 6.974 -5.821 1.00 87.88 184 SER A C 1
ATOM 1323 O O . SER A 1 184 ? 7.008 7.409 -6.909 1.00 87.88 184 SER A O 1
ATOM 1325 N N . THR A 1 185 ? 7.380 6.110 -5.121 1.00 89.75 185 THR A N 1
ATOM 1326 C CA . THR A 1 185 ? 8.651 5.573 -5.626 1.00 89.75 185 THR A CA 1
ATOM 1327 C C . THR A 1 185 ? 8.456 4.773 -6.913 1.00 89.75 185 THR A C 1
ATOM 1329 O O . THR A 1 185 ? 9.258 4.917 -7.836 1.00 89.75 185 THR A O 1
ATOM 1332 N N . LEU A 1 186 ? 7.399 3.961 -6.998 1.00 87.25 186 LEU A N 1
ATOM 1333 C CA . LEU A 1 186 ? 7.094 3.165 -8.183 1.00 87.25 186 LEU A CA 1
ATOM 1334 C C . LEU A 1 186 ? 6.753 4.058 -9.379 1.00 87.25 186 LEU A C 1
ATOM 1336 O O . LEU A 1 186 ? 7.299 3.839 -10.452 1.00 87.25 186 LEU A O 1
ATOM 1340 N N . THR A 1 187 ? 5.933 5.092 -9.179 1.00 84.50 187 THR A N 1
ATOM 1341 C CA . THR A 1 187 ? 5.597 6.088 -10.206 1.00 84.50 187 THR A CA 1
ATOM 1342 C C . THR A 1 187 ? 6.845 6.813 -10.698 1.00 84.50 187 THR A C 1
ATOM 1344 O O . THR A 1 187 ? 7.106 6.812 -11.893 1.00 84.50 187 THR A O 1
ATOM 1347 N N . ASN A 1 188 ? 7.691 7.322 -9.797 1.00 88.06 188 ASN A N 1
ATOM 1348 C CA . ASN A 1 188 ? 8.941 7.983 -10.192 1.00 88.06 188 ASN A CA 1
ATOM 1349 C C . ASN A 1 188 ? 9.889 7.032 -10.948 1.00 88.06 188 ASN A C 1
ATOM 1351 O O . ASN A 1 188 ? 10.599 7.437 -11.872 1.00 88.06 188 ASN A O 1
ATOM 1355 N N . SER A 1 189 ? 9.915 5.756 -10.550 1.00 87.25 189 SER A N 1
ATOM 1356 C CA . SER A 1 189 ? 10.706 4.724 -11.227 1.00 87.25 189 SER A CA 1
ATOM 1357 C C . SER A 1 189 ? 10.131 4.397 -12.604 1.00 87.25 189 SER A C 1
ATOM 1359 O O . SER A 1 189 ? 10.897 4.259 -13.549 1.00 87.25 189 SER A O 1
ATOM 1361 N N . MET A 1 190 ? 8.805 4.316 -12.740 1.00 85.12 190 MET A N 1
ATOM 1362 C CA . MET A 1 190 ? 8.112 4.154 -14.021 1.00 85.12 190 MET A CA 1
ATOM 1363 C C . MET A 1 190 ? 8.382 5.329 -14.958 1.00 85.12 190 MET A C 1
ATOM 1365 O O . MET A 1 190 ? 8.715 5.088 -16.111 1.00 85.12 190 MET A O 1
ATOM 1369 N N . ASP A 1 191 ? 8.328 6.567 -14.469 1.00 85.00 191 ASP A N 1
ATOM 1370 C CA . ASP A 1 191 ? 8.648 7.755 -15.269 1.00 85.00 191 ASP A CA 1
ATOM 1371 C C . ASP A 1 191 ? 10.100 7.716 -15.768 1.00 85.00 191 ASP A C 1
ATOM 1373 O O . ASP A 1 191 ? 10.375 7.959 -16.944 1.00 85.00 191 ASP A O 1
ATOM 1377 N N . SER A 1 192 ? 11.034 7.336 -14.889 1.00 88.00 192 SER A N 1
ATOM 1378 C CA . SER A 1 192 ? 12.451 7.185 -15.244 1.00 88.00 192 SER A CA 1
ATOM 1379 C C . SER A 1 192 ? 12.664 6.073 -16.270 1.00 88.00 192 SER A C 1
ATOM 1381 O O . SER A 1 192 ? 13.425 6.235 -17.220 1.00 88.00 192 SER A O 1
ATOM 1383 N N . LEU A 1 193 ? 11.981 4.941 -16.096 1.00 86.81 193 LEU A N 1
ATOM 1384 C CA . LEU A 1 193 ? 12.016 3.834 -17.041 1.00 86.81 193 LEU A CA 1
AT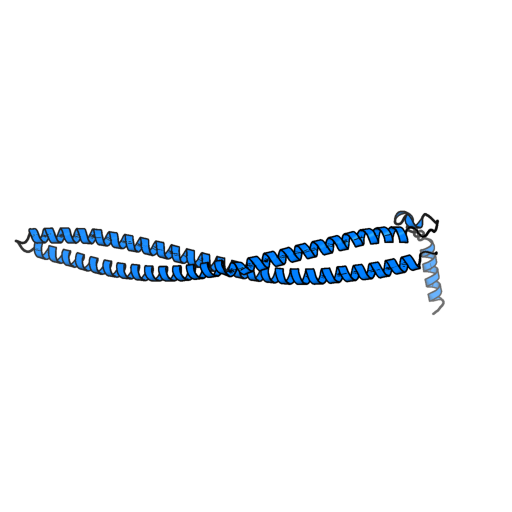OM 1385 C C . LEU A 1 193 ? 11.436 4.258 -18.393 1.00 86.81 193 LEU A C 1
ATOM 1387 O O . LEU A 1 193 ? 12.057 3.992 -19.415 1.00 86.81 193 LEU A O 1
ATOM 1391 N N . ASN A 1 194 ? 10.314 4.972 -18.416 1.00 84.38 194 ASN A N 1
ATOM 1392 C CA . ASN A 1 194 ? 9.715 5.446 -19.658 1.00 84.38 194 ASN A CA 1
ATOM 1393 C C . ASN A 1 194 ? 10.674 6.369 -20.431 1.00 84.38 194 ASN A C 1
ATOM 1395 O O . ASN A 1 194 ? 10.898 6.165 -21.618 1.00 84.38 194 ASN A O 1
ATOM 1399 N N . SER A 1 195 ? 11.362 7.283 -19.738 1.00 87.31 195 SER A N 1
ATOM 1400 C CA . SER A 1 195 ? 12.435 8.086 -20.345 1.00 87.31 195 SER A CA 1
ATOM 1401 C C . SER A 1 195 ? 13.581 7.228 -20.897 1.00 87.31 195 SER A C 1
ATOM 1403 O O . SER A 1 195 ? 14.119 7.534 -21.956 1.00 87.31 195 SER A O 1
ATOM 1405 N N . ILE A 1 196 ? 13.962 6.146 -20.208 1.00 86.50 196 ILE A N 1
ATOM 1406 C CA . ILE A 1 196 ? 14.981 5.203 -20.701 1.00 86.50 196 ILE A CA 1
ATOM 1407 C C . ILE A 1 196 ? 14.490 4.468 -21.955 1.00 86.50 196 ILE A C 1
ATOM 1409 O O . ILE A 1 196 ? 15.292 4.185 -22.845 1.00 86.50 196 ILE A O 1
ATOM 1413 N N . ALA A 1 197 ? 13.200 4.140 -22.042 1.00 87.31 197 ALA A N 1
ATOM 1414 C CA . ALA A 1 197 ? 12.617 3.513 -23.224 1.00 87.31 197 ALA A CA 1
ATOM 1415 C C . ALA A 1 197 ? 12.658 4.449 -24.439 1.00 87.31 197 ALA A C 1
ATOM 1417 O O . ALA A 1 197 ? 13.054 4.004 -25.520 1.00 87.31 197 ALA A O 1
ATOM 1418 N N . ASP A 1 198 ? 12.334 5.728 -24.236 1.00 87.81 198 ASP A N 1
ATOM 1419 C CA . ASP A 1 198 ? 12.431 6.776 -25.257 1.00 87.81 198 ASP A CA 1
ATOM 1420 C C . ASP A 1 198 ? 13.888 6.963 -25.725 1.00 87.81 198 ASP A C 1
ATOM 1422 O O . ASP A 1 198 ? 14.181 6.975 -26.926 1.00 87.81 198 ASP A O 1
ATOM 1426 N N . ASP A 1 199 ? 14.837 7.030 -24.786 1.00 88.44 199 ASP A N 1
ATOM 1427 C CA . ASP A 1 199 ? 16.266 7.136 -25.096 1.00 88.44 199 ASP A CA 1
ATOM 1428 C C . ASP A 1 199 ? 16.780 5.900 -25.847 1.00 88.44 199 ASP A C 1
ATOM 1430 O O . ASP A 1 199 ? 17.533 6.022 -26.817 1.00 88.44 199 ASP A O 1
ATOM 1434 N N . ALA A 1 200 ? 16.352 4.699 -25.450 1.00 88.56 200 ALA A N 1
ATOM 1435 C CA . ALA A 1 200 ? 16.706 3.457 -26.128 1.00 88.56 200 ALA A CA 1
ATOM 1436 C C . ALA A 1 200 ? 16.163 3.417 -27.567 1.00 88.56 200 ALA A C 1
ATOM 1438 O O . ALA A 1 200 ? 16.852 2.936 -28.473 1.00 88.56 200 ALA A O 1
ATOM 1439 N N . GLU A 1 201 ? 14.965 3.954 -27.808 1.00 87.56 201 GLU A N 1
ATOM 1440 C CA . GLU A 1 201 ? 14.392 4.083 -29.150 1.00 87.56 201 GLU A CA 1
ATOM 1441 C C . GLU A 1 201 ? 15.158 5.105 -30.008 1.00 87.56 201 GLU A C 1
ATOM 1443 O O . GLU A 1 201 ? 15.472 4.843 -31.178 1.00 87.56 201 GLU A O 1
ATOM 1448 N N . SER A 1 202 ? 15.555 6.231 -29.415 1.00 88.88 202 SER A N 1
ATOM 1449 C CA . SER A 1 202 ? 16.416 7.228 -30.059 1.00 88.88 202 SER A CA 1
ATOM 1450 C C . SER A 1 202 ? 17.783 6.641 -30.429 1.00 88.88 202 SER A C 1
ATOM 1452 O O . SER A 1 202 ? 18.214 6.749 -31.581 1.00 88.88 202 SER A O 1
ATOM 1454 N N . ILE A 1 203 ? 18.435 5.927 -29.504 1.00 86.75 203 ILE A N 1
ATOM 1455 C CA . ILE A 1 203 ? 19.711 5.235 -29.744 1.00 86.75 203 ILE A CA 1
ATOM 1456 C C . ILE A 1 203 ? 19.552 4.200 -30.854 1.00 86.75 203 ILE A C 1
ATOM 1458 O O . ILE A 1 203 ? 20.364 4.169 -31.776 1.00 86.75 203 ILE A O 1
ATOM 1462 N N . LYS A 1 204 ? 18.496 3.382 -30.825 1.00 87.81 204 LYS A N 1
ATOM 1463 C CA . LYS A 1 204 ? 18.202 2.415 -31.892 1.00 87.81 204 LYS A CA 1
ATOM 1464 C C . LYS A 1 204 ? 18.101 3.106 -33.256 1.00 87.81 204 LYS A C 1
ATOM 1466 O O . LYS A 1 204 ? 18.678 2.620 -34.230 1.00 87.81 204 LYS A O 1
ATOM 1471 N N . THR A 1 205 ? 17.420 4.248 -33.324 1.00 88.75 205 THR A N 1
ATOM 1472 C CA . THR A 1 205 ? 17.281 5.040 -34.556 1.00 88.75 205 THR A CA 1
ATOM 1473 C C . THR A 1 205 ? 18.633 5.570 -35.039 1.00 88.75 205 THR A C 1
ATOM 1475 O O . THR A 1 205 ? 18.988 5.397 -36.206 1.00 88.75 205 THR A O 1
ATOM 1478 N N . GLN A 1 206 ? 19.437 6.148 -34.144 1.00 85.69 206 GLN A N 1
ATOM 1479 C CA . GLN A 1 206 ? 20.779 6.643 -34.467 1.00 85.69 206 GLN A CA 1
ATOM 1480 C C . GLN A 1 206 ? 21.717 5.520 -34.924 1.00 85.69 206 GLN A C 1
ATOM 1482 O O . GLN A 1 206 ? 22.450 5.689 -35.898 1.00 85.69 206 GLN A O 1
ATOM 1487 N N . MET A 1 207 ? 21.650 4.351 -34.285 1.00 85.19 207 MET A N 1
ATOM 1488 C CA . MET A 1 207 ? 22.419 3.162 -34.661 1.00 85.19 207 MET A CA 1
ATOM 1489 C C . MET A 1 207 ? 22.009 2.637 -36.039 1.00 85.19 207 MET A C 1
ATOM 1491 O O . MET A 1 207 ? 22.871 2.277 -36.838 1.00 85.19 207 MET A O 1
ATOM 1495 N N . SER A 1 208 ? 20.713 2.663 -36.368 1.00 83.50 208 SER A N 1
ATOM 1496 C CA . SER A 1 208 ? 20.229 2.327 -37.712 1.00 83.50 208 SER A CA 1
ATOM 1497 C C . SER A 1 208 ? 20.781 3.286 -38.772 1.00 83.50 208 SER A C 1
ATOM 1499 O O . SER A 1 208 ? 21.207 2.849 -39.842 1.00 83.50 208 SER A O 1
ATOM 1501 N N . HIS A 1 209 ? 20.811 4.590 -38.484 1.00 86.62 209 HIS A N 1
ATOM 1502 C CA . HIS A 1 209 ? 21.415 5.581 -39.378 1.00 86.62 209 HIS A CA 1
ATOM 1503 C C . HIS A 1 209 ? 22.925 5.381 -39.531 1.00 86.62 209 HIS A C 1
ATOM 1505 O O . HIS A 1 209 ? 23.437 5.432 -40.649 1.00 86.62 209 HIS A O 1
ATOM 1511 N N . LEU A 1 210 ? 23.637 5.115 -38.433 1.00 83.94 210 LEU A N 1
ATOM 1512 C CA . LEU A 1 210 ? 25.071 4.836 -38.453 1.00 83.94 210 LEU A CA 1
ATOM 1513 C C . LEU A 1 210 ? 25.379 3.588 -39.288 1.00 83.94 210 LEU A C 1
ATOM 1515 O O . LEU A 1 210 ? 26.234 3.644 -40.164 1.00 83.94 210 LEU A O 1
ATOM 1519 N N . SER A 1 211 ? 24.625 2.505 -39.087 1.00 82.31 211 SER A N 1
ATOM 1520 C CA . SER A 1 211 ? 24.721 1.265 -39.867 1.00 82.31 211 SER A CA 1
ATOM 1521 C C . SER A 1 211 ? 24.511 1.516 -41.369 1.00 82.31 211 SER A C 1
ATOM 1523 O O . SER A 1 211 ? 25.309 1.075 -42.201 1.00 82.31 211 SER A O 1
ATOM 1525 N N . SER A 1 212 ? 23.508 2.326 -41.734 1.00 83.38 212 SER A N 1
ATOM 1526 C CA . SER A 1 212 ? 23.261 2.739 -43.125 1.00 83.38 212 SER A CA 1
ATOM 1527 C C . SER A 1 212 ? 24.412 3.564 -43.715 1.00 83.38 212 SER A C 1
ATOM 1529 O O . SER A 1 212 ? 24.793 3.368 -44.873 1.00 83.38 212 SER A O 1
ATOM 1531 N N . ASN A 1 213 ? 24.978 4.486 -42.935 1.00 83.38 213 ASN A N 1
ATOM 1532 C CA . ASN A 1 213 ? 26.103 5.315 -43.364 1.00 83.38 213 ASN A CA 1
ATOM 1533 C C . ASN A 1 213 ? 27.380 4.486 -43.530 1.00 83.38 213 ASN A C 1
ATOM 1535 O O . ASN A 1 213 ? 28.050 4.626 -44.548 1.00 83.38 213 ASN A O 1
ATOM 1539 N N . LEU A 1 214 ? 27.678 3.579 -42.594 1.00 81.25 214 LEU A N 1
ATOM 1540 C CA . LEU A 1 214 ? 28.799 2.639 -42.693 1.00 81.25 214 LEU A CA 1
ATOM 1541 C C . LEU A 1 214 ? 28.649 1.714 -43.903 1.00 81.25 214 LEU A C 1
ATOM 1543 O O . LEU A 1 214 ? 29.616 1.488 -44.623 1.00 81.25 214 LEU A O 1
ATOM 1547 N N . THR A 1 215 ? 27.434 1.237 -44.188 1.00 75.62 215 THR A N 1
ATOM 1548 C CA . THR A 1 215 ? 27.146 0.438 -45.391 1.00 75.62 215 THR A CA 1
ATOM 1549 C C . THR A 1 215 ? 27.411 1.236 -46.665 1.00 75.62 215 THR A C 1
ATOM 1551 O O . THR A 1 215 ? 28.090 0.753 -47.569 1.00 75.62 215 THR A O 1
ATOM 1554 N N . SER A 1 216 ? 26.921 2.476 -46.724 1.00 79.94 216 SER A N 1
ATOM 1555 C CA . SER A 1 216 ? 27.117 3.367 -47.874 1.00 79.94 216 SER A CA 1
ATOM 1556 C C . SER A 1 216 ? 28.598 3.691 -48.084 1.00 79.94 216 SER A C 1
ATOM 1558 O O . SER A 1 216 ? 29.092 3.669 -49.210 1.00 79.94 216 SER A O 1
ATOM 1560 N N . LEU A 1 217 ? 29.324 3.941 -46.994 1.00 77.75 217 LEU A N 1
ATOM 1561 C CA . LEU A 1 217 ? 30.752 4.221 -47.001 1.00 77.75 217 LEU A CA 1
ATOM 1562 C C . LEU A 1 217 ? 31.552 2.996 -47.474 1.00 77.75 217 LEU A C 1
ATOM 1564 O O . LEU A 1 217 ? 32.364 3.115 -48.391 1.00 77.75 217 LEU A O 1
ATOM 1568 N N . ASN A 1 218 ? 31.258 1.808 -46.935 1.00 70.75 218 ASN A N 1
ATOM 1569 C CA . ASN A 1 218 ? 31.857 0.547 -47.379 1.00 70.75 218 ASN A CA 1
ATOM 1570 C C . ASN A 1 218 ? 31.564 0.256 -48.853 1.00 70.75 218 ASN A C 1
ATOM 1572 O O . ASN A 1 218 ? 32.440 -0.222 -49.569 1.00 70.75 218 ASN A O 1
ATOM 1576 N N . GLN A 1 219 ? 30.370 0.589 -49.347 1.00 76.19 219 GLN A N 1
ATOM 1577 C CA . GLN A 1 219 ? 30.026 0.430 -50.757 1.00 76.19 219 GLN A CA 1
ATOM 1578 C C . GLN A 1 219 ? 30.831 1.384 -51.654 1.00 76.19 219 GLN A C 1
ATOM 1580 O O . GLN A 1 219 ? 31.327 0.968 -52.700 1.00 76.19 219 GLN A O 1
ATOM 1585 N N . VAL A 1 220 ? 31.015 2.645 -51.247 1.00 77.69 220 VAL A N 1
ATOM 1586 C CA . VAL A 1 220 ? 31.859 3.615 -51.966 1.00 77.69 220 VAL A CA 1
ATOM 1587 C C . VAL A 1 220 ? 33.321 3.170 -51.972 1.00 77.69 220 VAL A C 1
ATOM 1589 O O . VAL A 1 220 ? 33.944 3.174 -53.034 1.00 77.69 220 VAL A O 1
ATOM 1592 N N . TYR A 1 221 ? 33.860 2.728 -50.834 1.00 68.50 221 TYR A N 1
ATOM 1593 C CA . TYR A 1 221 ? 35.233 2.227 -50.755 1.00 68.50 221 TYR A CA 1
ATOM 1594 C C . TYR A 1 221 ? 35.430 0.923 -51.533 1.00 68.50 221 TYR A C 1
ATOM 1596 O O . TYR A 1 221 ? 36.415 0.802 -52.256 1.00 68.50 221 TYR A O 1
ATOM 1604 N N . GLY A 1 222 ? 34.482 -0.016 -51.489 1.00 72.38 222 GLY A N 1
ATOM 1605 C CA . GLY A 1 222 ? 34.527 -1.252 -52.276 1.00 72.38 222 GLY A CA 1
ATOM 1606 C C . GLY A 1 222 ? 34.442 -1.007 -53.787 1.00 72.38 222 GLY A C 1
ATOM 1607 O O . GLY A 1 222 ? 35.156 -1.645 -54.566 1.00 72.38 222 GLY A O 1
ATOM 1608 N N . ASN A 1 223 ? 33.632 -0.032 -54.210 1.00 72.00 223 ASN A N 1
ATOM 1609 C CA . ASN A 1 223 ? 33.567 0.413 -55.603 1.00 72.00 223 ASN A CA 1
ATOM 1610 C C . ASN A 1 223 ? 34.866 1.110 -56.037 1.00 72.00 223 ASN A C 1
ATOM 1612 O O . ASN A 1 223 ? 35.349 0.864 -57.141 1.00 72.00 223 ASN A O 1
ATOM 1616 N N . MET A 1 224 ? 35.466 1.933 -55.171 1.00 70.88 224 MET A N 1
ATOM 1617 C CA . MET A 1 224 ? 36.746 2.599 -55.435 1.00 70.88 224 MET A CA 1
ATOM 1618 C C . MET A 1 224 ? 37.907 1.593 -55.496 1.00 70.88 224 MET A C 1
ATOM 1620 O O . MET A 1 224 ? 38.761 1.694 -56.373 1.00 70.88 224 MET A O 1
ATOM 1624 N N . LEU A 1 225 ? 37.892 0.567 -54.641 1.00 61.25 225 LEU A N 1
ATOM 1625 C CA . LEU A 1 225 ? 38.847 -0.540 -54.659 1.00 61.25 225 LEU A CA 1
ATOM 1626 C C . LEU A 1 225 ? 38.705 -1.397 -55.923 1.00 61.25 225 LEU A C 1
ATOM 1628 O O . LEU A 1 225 ? 39.705 -1.715 -56.562 1.00 61.25 225 LEU A O 1
ATOM 1632 N N . SER A 1 226 ? 37.475 -1.747 -56.319 1.00 65.38 226 SER A N 1
ATOM 1633 C CA . SER A 1 226 ? 37.220 -2.467 -57.577 1.00 65.38 226 SER A CA 1
ATOM 1634 C C . SER A 1 226 ? 37.656 -1.659 -58.797 1.00 65.38 226 SER A C 1
ATOM 1636 O O . SER A 1 226 ? 38.175 -2.240 -59.743 1.00 65.38 226 SER A O 1
ATOM 1638 N N . ALA A 1 227 ? 37.503 -0.331 -58.762 1.00 68.69 227 ALA A N 1
ATOM 1639 C CA . ALA A 1 227 ? 37.980 0.569 -59.810 1.00 68.69 227 ALA A CA 1
ATOM 1640 C C . ALA A 1 227 ? 39.513 0.757 -59.813 1.00 68.69 227 ALA A C 1
ATOM 1642 O O . ALA A 1 227 ? 40.075 1.123 -60.842 1.00 68.69 227 ALA A O 1
ATOM 1643 N N . MET A 1 228 ? 40.194 0.505 -58.689 1.00 60.19 228 MET A N 1
ATOM 1644 C CA . MET A 1 228 ? 41.659 0.562 -58.561 1.00 60.19 228 MET A CA 1
ATOM 1645 C C . MET A 1 228 ? 42.364 -0.778 -58.826 1.00 60.19 228 MET A C 1
ATOM 1647 O O . MET A 1 228 ? 43.589 -0.798 -58.958 1.00 60.19 228 MET A O 1
ATOM 1651 N N . ARG A 1 229 ? 41.637 -1.899 -58.925 1.00 55.47 229 ARG A N 1
ATOM 1652 C CA . ARG A 1 229 ? 42.213 -3.176 -59.375 1.00 55.47 229 ARG A CA 1
ATOM 1653 C C . ARG A 1 229 ? 42.411 -3.112 -60.896 1.00 55.47 229 ARG A C 1
ATOM 1655 O O . ARG A 1 229 ? 41.420 -2.963 -61.608 1.00 55.47 229 ARG A O 1
ATOM 1662 N N . PRO A 1 230 ? 43.648 -3.217 -61.415 1.00 53.75 230 PRO A N 1
ATOM 1663 C CA . PRO A 1 230 ? 43.866 -3.213 -62.854 1.00 53.75 230 PRO A CA 1
ATOM 1664 C C . PRO A 1 230 ? 43.258 -4.489 -63.449 1.00 53.75 230 PRO A C 1
ATOM 1666 O O . PRO A 1 230 ? 43.500 -5.586 -62.943 1.00 53.75 230 PRO A O 1
ATOM 1669 N N . SER A 1 231 ? 42.433 -4.316 -64.481 1.00 48.28 231 SER A N 1
ATOM 1670 C CA . SER A 1 231 ? 41.942 -5.383 -65.362 1.00 48.28 231 SER A CA 1
ATOM 1671 C C . SER A 1 231 ? 43.076 -6.065 -66.114 1.00 48.28 231 SER A C 1
ATOM 1673 O O . SER A 1 231 ? 43.949 -5.311 -66.605 1.00 48.28 231 SER A O 1
#

Organism: NCBI:txid246143

Radius of gyration: 47.71 Å; chains: 1; bounding box: 118×54×123 Å

pLDDT: mean 77.61, std 12.31, range [42.56, 93.06]

Sequence (231 aa):
MLMVGLGTEAIIFFVSAFEPPHMDLDWAKVYPELADGDGGNKSVTKSLDDLLEESNIEQAMLNRLGENMGKLSDNVSKMGEMGDAVNSASEFSSSAKGASQALNDLTSAYQGASESANSVSSGMNSFNEVMQSTSGVGDFADNAKMAAQAMGELSQAYQASIAAASELNSGIADASSGLQNSMSTLTNSMDSLNSIADDAESIKTQMSHLSSNLTSLNQVYGNMLSAMRPS

Foldseek 3Di:
DVVVVVVVVVVVVVVVVPPPPDPPPPCCVVDVVVVPPDDDDVVVVVVVVVVVVVLVVVLVVLLVLLVVLLVLLVVLVVVLVCVVVLVVLVVLLVVLVVLLVVLVVVLVVLVVVLVVLVVLLVVLVVVLVVVVVPPDDVVVSVVSVVVSVVSVVVSVVSVVVSVVSVVSSVVSVVVSVVSVVVSVVSVVVSVVSNVSSVVSNVSSVVSVVVSVVSVVVVVVVVVVVVVPPDD

Secondary structure (DSSP, 8-state):
--HHHHHHHHHHHHHHTTSPP-----GGGT-GGGT-----S-HHHHHHHHHHHHHHHHHHHHHHHHHHHHHHHHHHHHHHTTHHHHHHHHHHHHHHHHHHHHHHHHHHHHHHHHHHHHHHHHHHHHHHHHHHTSTT-HHHHHHHHHHHHHHHHHHHHHHHHHHHHHHHHHHHHHHHHHHHHHHHHHHHHHHHHHHHHHHHHHHHHHHHHHHHHHHHHHHHHHHHHHHHS--

InterPro domains:
  IPR019852 Gliding motility-associated protein, GldL [TIGR03513] (1-228)
  IPR055087 Gliding motility protein GldL-like, N-terminal domain [PF22827] (1-36)